Protein AF-A0A1V5GQU5-F1 (afdb_monomer_lite)

Structure (mmCIF, N/CA/C/O backbone):
data_AF-A0A1V5GQU5-F1
#
_entry.id   AF-A0A1V5GQU5-F1
#
loop_
_atom_site.group_PDB
_atom_site.id
_atom_site.type_symbol
_atom_site.label_atom_id
_atom_site.label_alt_id
_atom_site.label_comp_id
_atom_site.label_asym_id
_atom_site.label_entity_id
_atom_site.label_seq_id
_atom_site.pdbx_PDB_ins_code
_atom_site.Cartn_x
_atom_site.Cartn_y
_atom_site.Cartn_z
_atom_site.occupancy
_atom_site.B_iso_or_equiv
_atom_site.auth_seq_id
_atom_site.auth_comp_id
_atom_site.auth_asym_id
_atom_site.auth_atom_id
_atom_site.pdbx_PDB_model_num
ATOM 1 N N . MET A 1 1 ? 36.264 -20.117 -13.769 1.00 42.69 1 MET A N 1
ATOM 2 C CA . MET A 1 1 ? 36.144 -21.260 -12.840 1.00 42.69 1 MET A CA 1
ATOM 3 C C . MET A 1 1 ? 36.674 -20.835 -11.480 1.00 42.69 1 MET A C 1
ATOM 5 O O . MET A 1 1 ? 37.869 -20.910 -11.256 1.00 42.69 1 MET A O 1
ATOM 9 N N . PHE A 1 2 ? 35.799 -20.331 -10.612 1.00 26.78 2 PHE A N 1
ATOM 10 C CA . PHE A 1 2 ? 36.007 -20.288 -9.165 1.00 26.78 2 PHE A CA 1
ATOM 11 C C . PHE A 1 2 ? 34.619 -20.310 -8.525 1.00 26.78 2 PHE A C 1
ATOM 13 O O . PHE A 1 2 ? 33.829 -19.387 -8.684 1.00 26.78 2 PHE A O 1
ATOM 20 N N . ILE A 1 3 ? 34.318 -21.443 -7.902 1.00 32.66 3 ILE A N 1
ATOM 21 C CA . ILE A 1 3 ? 33.103 -21.733 -7.147 1.00 32.66 3 ILE A CA 1
ATOM 22 C C . ILE A 1 3 ? 33.246 -21.064 -5.779 1.00 32.66 3 ILE A C 1
ATOM 24 O O . ILE A 1 3 ? 34.253 -21.285 -5.102 1.00 32.66 3 ILE A O 1
ATOM 28 N N . ARG A 1 4 ? 32.239 -20.309 -5.333 1.00 26.22 4 ARG A N 1
ATOM 29 C CA . ARG A 1 4 ? 32.049 -20.006 -3.911 1.00 26.22 4 ARG A CA 1
ATOM 30 C C . ARG A 1 4 ? 30.605 -20.289 -3.512 1.00 26.22 4 ARG A C 1
ATOM 32 O O . ARG A 1 4 ? 29.671 -20.018 -4.252 1.00 26.22 4 ARG A O 1
ATOM 39 N N . LYS A 1 5 ? 30.516 -20.982 -2.381 1.00 26.92 5 LYS A N 1
ATOM 40 C CA . LYS A 1 5 ? 29.388 -21.751 -1.867 1.00 26.92 5 LYS A CA 1
ATOM 41 C C . LYS A 1 5 ? 28.344 -20.821 -1.248 1.00 26.92 5 LYS A C 1
ATOM 43 O O . LYS A 1 5 ? 28.712 -19.950 -0.468 1.00 26.92 5 LYS A O 1
ATOM 48 N N . ILE A 1 6 ? 27.075 -21.067 -1.556 1.00 29.78 6 ILE A N 1
ATOM 49 C CA . ILE A 1 6 ? 25.921 -20.526 -0.833 1.00 29.78 6 ILE A CA 1
ATOM 50 C C . ILE A 1 6 ? 25.683 -21.444 0.368 1.00 29.78 6 ILE A C 1
ATOM 52 O O . ILE A 1 6 ? 25.548 -22.658 0.209 1.00 29.78 6 ILE A O 1
ATOM 56 N N . THR A 1 7 ? 25.681 -20.875 1.569 1.00 29.39 7 THR A N 1
ATOM 57 C CA . THR A 1 7 ? 25.290 -21.570 2.802 1.00 29.39 7 THR A CA 1
ATOM 58 C C . THR A 1 7 ? 23.872 -21.125 3.128 1.00 29.39 7 THR A C 1
ATOM 60 O O . THR A 1 7 ? 23.678 -20.017 3.616 1.00 29.39 7 THR A O 1
ATOM 63 N N . ALA A 1 8 ? 22.891 -21.971 2.816 1.00 29.09 8 ALA A N 1
ATOM 64 C CA . ALA A 1 8 ? 21.518 -21.813 3.276 1.00 29.09 8 ALA A CA 1
ATOM 65 C C . ALA A 1 8 ? 21.438 -22.233 4.751 1.00 29.09 8 ALA A C 1
ATOM 67 O O . ALA A 1 8 ? 21.874 -23.328 5.115 1.00 29.09 8 ALA A O 1
ATOM 68 N N . PHE A 1 9 ? 20.912 -21.356 5.603 1.00 27.59 9 PHE A N 1
ATOM 69 C CA . PHE A 1 9 ? 20.653 -21.643 7.011 1.00 27.59 9 PHE A CA 1
ATOM 70 C C . PHE A 1 9 ? 19.241 -22.239 7.118 1.00 27.59 9 PHE A C 1
ATOM 72 O O . PHE A 1 9 ? 18.251 -21.518 7.069 1.00 27.59 9 PHE A O 1
ATOM 79 N N . LEU A 1 10 ? 19.141 -23.569 7.218 1.00 30.67 10 LEU A N 1
ATOM 80 C CA . LEU A 1 10 ? 17.896 -24.251 7.583 1.00 30.67 10 LEU A CA 1
ATOM 81 C C . LEU A 1 10 ? 17.755 -24.209 9.111 1.00 30.67 10 LEU A C 1
ATOM 83 O O . LEU A 1 10 ? 18.514 -24.870 9.821 1.00 30.67 10 LEU A O 1
ATOM 87 N N . SER A 1 11 ? 16.780 -23.468 9.635 1.00 31.48 11 SER A N 1
ATOM 88 C CA . SER A 1 11 ? 16.341 -23.607 11.025 1.00 31.48 11 SER A CA 1
ATOM 89 C C . SER A 1 11 ? 15.325 -24.749 11.123 1.00 31.48 11 SER A C 1
ATOM 91 O O . SER A 1 11 ? 14.124 -24.583 10.934 1.00 31.48 11 SER A O 1
ATOM 93 N N . ALA A 1 12 ? 15.824 -25.949 11.418 1.00 29.53 12 ALA A N 1
ATOM 94 C CA . ALA A 1 12 ? 14.997 -27.076 11.825 1.00 29.53 12 ALA A CA 1
ATOM 95 C C . ALA A 1 12 ? 14.571 -26.894 13.291 1.00 29.53 12 ALA A C 1
ATOM 97 O O . ALA A 1 12 ? 15.414 -26.935 14.189 1.00 29.53 12 ALA A O 1
ATOM 98 N N . PHE A 1 13 ? 13.272 -26.723 13.546 1.00 30.97 13 PHE A N 1
ATOM 99 C CA . PHE A 1 13 ? 12.709 -26.908 14.883 1.00 30.97 13 PHE A CA 1
ATOM 100 C C . PHE A 1 13 ? 12.254 -28.362 15.038 1.00 30.97 13 PHE A C 1
ATOM 102 O O . PHE A 1 13 ? 11.335 -28.830 14.371 1.00 30.97 13 PHE A O 1
ATOM 109 N N . CYS A 1 14 ? 12.945 -29.084 15.917 1.00 28.78 14 CYS A N 1
ATOM 110 C CA . CYS A 1 14 ? 12.591 -30.426 16.352 1.00 28.78 14 CYS A CA 1
ATOM 111 C C . CYS A 1 14 ? 11.297 -30.405 17.175 1.00 28.78 14 CYS A C 1
ATOM 113 O O . CYS A 1 14 ? 11.228 -29.704 18.184 1.00 28.78 14 CYS A O 1
ATOM 115 N N . ILE A 1 15 ? 10.344 -31.277 16.846 1.00 36.19 15 ILE A N 1
ATOM 116 C CA . ILE A 1 15 ? 9.423 -31.835 17.841 1.00 36.19 15 ILE A CA 1
ATOM 117 C C . ILE A 1 15 ? 9.638 -33.349 17.854 1.00 36.19 15 ILE A C 1
ATOM 119 O O . ILE A 1 15 ? 9.322 -34.056 16.900 1.00 36.19 15 ILE A O 1
ATOM 123 N N . LEU A 1 16 ? 10.235 -33.830 18.945 1.00 33.22 16 LEU A N 1
ATOM 124 C CA . LEU A 1 16 ? 10.265 -35.240 19.319 1.00 33.22 16 LEU A CA 1
ATOM 125 C C . LEU A 1 16 ? 8.902 -35.604 19.919 1.00 33.22 16 LEU A C 1
ATOM 127 O O . LEU A 1 16 ? 8.467 -34.977 20.882 1.00 33.22 16 LEU A O 1
ATOM 131 N N . GLY A 1 17 ? 8.262 -36.640 19.385 1.00 30.12 17 GLY A N 1
ATOM 132 C CA . GLY A 1 17 ? 7.042 -37.218 19.942 1.00 30.12 17 GLY A CA 1
ATOM 133 C C . GLY A 1 17 ? 6.870 -38.657 19.472 1.00 30.12 17 GLY A C 1
ATOM 134 O O . GLY A 1 17 ? 6.618 -38.919 18.301 1.00 30.12 17 GLY A O 1
ATOM 135 N N . SER A 1 18 ? 7.085 -39.588 20.392 1.00 32.88 18 SER A N 1
ATOM 136 C CA . SER A 1 18 ? 7.125 -41.036 20.208 1.00 32.88 18 SER A CA 1
ATOM 137 C C . SER A 1 18 ? 5.751 -41.658 19.914 1.00 32.88 18 SER A C 1
ATOM 139 O O . SER A 1 18 ? 4.788 -41.339 20.593 1.00 32.88 18 SER A O 1
ATOM 141 N N . GLY A 1 19 ? 5.714 -42.634 19.000 1.00 30.22 19 GLY A N 1
ATOM 142 C CA . GLY A 1 19 ? 4.994 -43.913 19.141 1.00 30.22 19 GLY A CA 1
ATOM 143 C C . GLY A 1 19 ? 3.456 -43.969 19.270 1.00 30.22 19 GLY A C 1
ATOM 144 O O . GLY A 1 19 ? 2.895 -43.610 20.294 1.00 30.22 19 GLY A O 1
ATOM 145 N N . ALA A 1 20 ? 2.866 -44.697 18.308 1.00 28.00 20 ALA A N 1
ATOM 146 C CA . ALA A 1 20 ? 1.659 -45.544 18.386 1.00 28.00 20 ALA A CA 1
ATOM 147 C C . ALA A 1 20 ? 0.261 -44.946 18.071 1.00 28.00 20 ALA A C 1
ATOM 149 O O . ALA A 1 20 ? -0.403 -44.365 18.915 1.00 28.00 20 ALA A O 1
ATOM 150 N N . ALA A 1 21 ? -0.182 -45.259 16.842 1.00 30.95 21 ALA A N 1
ATOM 151 C CA . ALA A 1 21 ? -1.493 -45.777 16.410 1.00 30.95 21 ALA A CA 1
ATOM 152 C C . ALA A 1 21 ? -2.813 -45.106 16.863 1.00 30.95 21 ALA A C 1
ATOM 154 O O . ALA A 1 21 ? -3.194 -45.208 18.022 1.00 30.95 21 ALA A O 1
ATOM 155 N N . LEU A 1 22 ? -3.611 -44.625 15.891 1.00 26.52 22 LEU A N 1
ATOM 156 C CA . LEU A 1 22 ? -4.905 -45.204 15.449 1.00 26.52 22 LEU A CA 1
ATOM 157 C C . LEU A 1 22 ? -5.714 -44.201 14.591 1.00 26.52 22 LEU A C 1
ATOM 159 O O . LEU A 1 22 ? -5.918 -43.064 14.989 1.00 26.52 22 LEU A O 1
ATOM 163 N N . ASN A 1 23 ? -6.196 -44.681 13.438 1.00 31.94 23 ASN A N 1
ATOM 164 C CA . ASN A 1 23 ? -7.393 -44.280 12.678 1.00 31.94 23 ASN A CA 1
ATOM 165 C C . ASN A 1 23 ? -7.875 -42.813 12.698 1.00 31.94 23 ASN A C 1
ATOM 167 O O . ASN A 1 23 ? -8.546 -42.374 13.626 1.00 31.94 23 ASN A O 1
ATOM 171 N N . SER A 1 24 ? -7.779 -42.141 11.551 1.00 28.41 24 SER A N 1
ATOM 172 C CA . SER A 1 24 ? -8.928 -41.873 10.662 1.00 28.41 24 SER A CA 1
ATOM 173 C C . SER A 1 24 ? -8.450 -40.998 9.502 1.00 28.41 24 SER A C 1
ATOM 175 O O . SER A 1 24 ? -7.901 -39.920 9.709 1.00 28.41 24 SER A O 1
ATOM 177 N N . GLU A 1 25 ? -8.615 -41.475 8.269 1.00 32.62 25 GLU A N 1
ATOM 178 C CA . GLU A 1 25 ? -8.393 -40.653 7.079 1.00 32.62 25 GLU A CA 1
ATOM 179 C C . GLU A 1 25 ? -9.507 -39.605 6.993 1.00 32.62 25 GLU A C 1
ATOM 181 O O . GLU A 1 25 ? -10.555 -39.821 6.386 1.00 32.62 25 GLU A O 1
ATOM 186 N N . VAL A 1 26 ? -9.291 -38.458 7.637 1.00 28.84 26 VAL A N 1
ATOM 187 C CA . VAL A 1 26 ? -9.997 -37.226 7.293 1.00 28.84 26 VAL A CA 1
ATOM 188 C C . VAL A 1 26 ? -9.281 -36.659 6.075 1.00 28.84 26 VAL A C 1
ATOM 190 O O . VAL A 1 26 ? -8.236 -36.020 6.176 1.00 28.84 26 VAL A O 1
ATOM 193 N N . PHE A 1 27 ? -9.833 -36.962 4.905 1.00 30.42 27 PHE A N 1
ATOM 194 C CA . PHE A 1 27 ? -9.483 -36.321 3.647 1.00 30.42 27 PHE A CA 1
ATOM 195 C C . PHE A 1 27 ? -9.791 -34.824 3.781 1.00 30.42 27 PHE A C 1
ATOM 197 O O . PHE A 1 27 ? -10.945 -34.413 3.681 1.00 30.42 27 PHE A O 1
ATOM 204 N N . SER A 1 28 ? -8.774 -34.017 4.086 1.00 28.03 28 SER A N 1
ATOM 205 C CA . SER A 1 28 ? -8.922 -32.565 4.118 1.00 28.03 28 SER A CA 1
ATOM 206 C C . SER A 1 28 ? -8.762 -32.012 2.701 1.00 28.03 28 SER A C 1
ATOM 208 O O . SER A 1 28 ? -7.682 -32.172 2.122 1.00 28.03 28 SER A O 1
ATOM 210 N N . PRO A 1 29 ? -9.781 -31.359 2.118 1.00 37.50 29 PRO A N 1
ATOM 211 C CA . PRO A 1 29 ? -9.636 -30.662 0.854 1.00 37.50 29 PRO A CA 1
ATOM 212 C C . PRO A 1 29 ? -8.998 -29.298 1.132 1.00 37.50 29 PRO A C 1
ATOM 214 O O . PRO A 1 29 ? -9.670 -28.270 1.102 1.00 37.50 29 PRO A O 1
ATOM 217 N N . TYR A 1 30 ? -7.703 -29.272 1.441 1.00 34.44 30 TYR A N 1
ATOM 218 C CA . TYR A 1 30 ? -6.967 -28.015 1.362 1.00 34.44 30 TYR A CA 1
ATOM 219 C C . TYR A 1 30 ? -6.678 -27.740 -0.120 1.00 34.44 30 TYR A C 1
ATOM 221 O O . TYR A 1 30 ? -6.097 -28.606 -0.784 1.00 34.44 30 TYR A O 1
ATOM 229 N N . PRO A 1 31 ? -7.096 -26.588 -0.676 1.00 37.16 31 PRO A N 1
ATOM 230 C CA . PRO A 1 31 ? -6.674 -26.201 -2.011 1.00 37.16 31 PRO A CA 1
ATOM 231 C C . PRO A 1 31 ? -5.146 -26.117 -2.018 1.00 37.16 31 PRO A C 1
ATOM 233 O O . PRO A 1 31 ? -4.538 -25.505 -1.141 1.00 37.16 31 PRO A O 1
ATOM 236 N N . VAL A 1 32 ? -4.520 -26.774 -2.994 1.00 33.97 32 VAL A N 1
ATOM 237 C CA . VAL A 1 32 ? -3.098 -26.593 -3.285 1.00 33.97 32 VAL A CA 1
ATOM 238 C C . VAL A 1 32 ? -2.953 -25.183 -3.842 1.00 33.97 32 VAL A C 1
ATOM 240 O O . VAL A 1 32 ? -3.086 -24.963 -5.043 1.00 33.97 32 VAL A O 1
ATOM 243 N N . THR A 1 33 ? -2.744 -24.206 -2.967 1.00 37.38 33 THR A N 1
ATOM 244 C CA . THR A 1 33 ? -2.237 -22.903 -3.382 1.00 37.38 33 THR A CA 1
ATOM 245 C C . THR A 1 33 ? -0.790 -23.137 -3.794 1.00 37.38 33 THR A C 1
ATOM 247 O O . THR A 1 33 ? 0.063 -23.397 -2.945 1.00 37.38 33 THR A O 1
ATOM 250 N N . ALA A 1 34 ? -0.522 -23.135 -5.100 1.00 39.41 34 ALA A N 1
ATOM 251 C CA . ALA A 1 34 ? 0.843 -23.067 -5.598 1.00 39.41 34 ALA A CA 1
ATOM 252 C C . ALA A 1 34 ? 1.484 -21.811 -4.993 1.00 39.41 34 ALA A C 1
ATOM 254 O O . ALA A 1 34 ? 0.954 -20.713 -5.145 1.00 39.41 34 ALA A O 1
ATOM 255 N N . ARG A 1 35 ? 2.565 -21.984 -4.234 1.00 53.19 35 ARG A N 1
ATOM 256 C CA . ARG A 1 35 ? 3.383 -20.873 -3.754 1.00 53.19 35 ARG A CA 1
ATOM 257 C C . ARG A 1 35 ? 4.578 -20.809 -4.692 1.00 53.19 35 ARG A C 1
ATOM 259 O O . ARG A 1 35 ? 5.278 -21.811 -4.796 1.00 53.19 35 ARG A O 1
ATOM 266 N N . ALA A 1 36 ? 4.746 -19.687 -5.388 1.00 68.62 36 ALA A N 1
ATOM 267 C CA . ALA A 1 36 ? 5.915 -19.447 -6.225 1.00 68.62 36 ALA A CA 1
ATOM 268 C C . ALA A 1 36 ? 7.193 -19.637 -5.393 1.00 68.62 36 ALA A C 1
ATOM 270 O O . ALA A 1 36 ? 7.234 -19.266 -4.209 1.00 68.62 36 ALA A O 1
ATOM 271 N N . ASP A 1 37 ? 8.205 -20.266 -5.985 1.00 82.44 37 ASP A N 1
ATOM 272 C CA . ASP A 1 37 ? 9.462 -20.526 -5.295 1.00 82.44 37 ASP A CA 1
ATOM 273 C C . ASP A 1 37 ? 10.293 -19.239 -5.289 1.00 82.44 37 ASP A C 1
ATOM 275 O O . ASP A 1 37 ? 10.458 -18.572 -6.313 1.00 82.44 37 ASP A O 1
ATOM 279 N N . ILE A 1 38 ? 10.847 -18.881 -4.126 1.00 82.69 38 ILE A N 1
ATOM 280 C CA . ILE A 1 38 ? 11.738 -17.721 -4.021 1.00 82.69 38 ILE A CA 1
ATOM 281 C C . ILE A 1 38 ? 12.995 -18.022 -4.842 1.00 82.69 38 ILE A C 1
ATOM 283 O O . ILE A 1 38 ? 13.783 -18.907 -4.500 1.00 82.69 38 ILE A O 1
ATOM 287 N N . PHE A 1 39 ? 13.175 -17.270 -5.924 1.00 84.44 39 PHE A N 1
ATOM 288 C CA . PHE A 1 39 ? 14.320 -17.365 -6.816 1.00 84.44 39 PHE A CA 1
ATOM 289 C C . PHE A 1 39 ? 15.550 -16.703 -6.195 1.00 84.44 39 PHE A C 1
ATOM 291 O O . PHE A 1 39 ? 16.645 -17.267 -6.237 1.00 84.44 39 PHE A O 1
ATOM 298 N N . ASP A 1 40 ? 15.373 -15.515 -5.616 1.00 85.69 40 ASP A N 1
ATOM 299 C CA . ASP A 1 40 ? 16.441 -14.785 -4.940 1.00 85.69 40 ASP A CA 1
ATOM 300 C C . ASP A 1 40 ? 15.886 -13.841 -3.866 1.00 85.69 40 ASP A C 1
ATOM 302 O O . ASP A 1 40 ? 14.715 -13.464 -3.885 1.00 85.69 40 ASP A O 1
ATOM 306 N N . SER A 1 41 ? 16.721 -13.464 -2.904 1.00 88.25 41 SER A N 1
ATOM 307 C CA . SER A 1 41 ? 16.337 -12.549 -1.828 1.00 88.25 41 SER A CA 1
ATOM 308 C C . SER A 1 41 ? 17.552 -11.869 -1.211 1.00 88.25 41 SER A C 1
ATOM 310 O O . SER A 1 41 ? 18.683 -12.355 -1.298 1.00 88.25 41 SER A O 1
ATOM 312 N N . GLY A 1 42 ? 17.324 -10.749 -0.536 1.00 85.50 42 GLY A N 1
ATOM 313 C CA . GLY A 1 42 ? 18.386 -10.057 0.176 1.00 85.50 42 GLY A CA 1
ATOM 314 C C . GLY A 1 42 ? 17.885 -8.980 1.121 1.00 85.50 42 GLY A C 1
ATOM 315 O O . GLY A 1 42 ? 16.706 -8.633 1.153 1.00 85.50 42 GLY A O 1
ATOM 316 N N . GLU A 1 43 ? 18.825 -8.432 1.881 1.00 86.44 43 GLU A N 1
ATOM 317 C CA . GLU A 1 43 ? 18.616 -7.265 2.734 1.00 86.44 43 GLU A CA 1
ATOM 318 C C . GLU A 1 43 ? 19.374 -6.072 2.144 1.00 86.44 43 GLU A C 1
ATOM 320 O O . GLU A 1 43 ? 20.415 -6.245 1.507 1.00 86.44 43 GLU A O 1
ATOM 325 N N . PHE A 1 44 ? 18.848 -4.866 2.326 1.00 76.75 44 PHE A N 1
ATOM 326 C CA . PHE A 1 44 ? 19.468 -3.626 1.866 1.00 76.75 44 PHE A CA 1
ATOM 327 C C . PHE A 1 44 ? 19.025 -2.449 2.742 1.00 76.75 44 PHE A C 1
ATOM 329 O O . PHE A 1 44 ? 17.985 -2.503 3.398 1.00 76.75 44 PHE A O 1
ATOM 336 N N . GLY A 1 45 ? 19.822 -1.378 2.760 1.00 69.19 45 GLY A N 1
ATOM 337 C CA . GLY A 1 45 ? 19.565 -0.220 3.622 1.00 69.19 45 GLY A CA 1
ATOM 338 C C . GLY A 1 45 ? 19.487 -0.574 5.116 1.00 69.19 45 GLY A C 1
ATOM 339 O O . GLY A 1 45 ? 20.107 -1.534 5.575 1.00 69.19 45 GLY A O 1
ATOM 340 N N . ASP A 1 46 ? 18.701 0.201 5.865 1.00 74.25 46 ASP A N 1
ATOM 341 C CA . ASP A 1 46 ? 18.512 0.060 7.316 1.00 74.25 46 ASP A CA 1
ATOM 342 C C . ASP A 1 46 ? 17.451 -1.008 7.662 1.00 74.25 46 ASP A C 1
ATOM 344 O O . ASP A 1 46 ? 16.449 -0.730 8.314 1.00 74.25 46 ASP A O 1
ATOM 348 N N . GLY A 1 47 ? 17.660 -2.252 7.214 1.00 81.69 47 GLY A N 1
ATOM 349 C CA . GLY A 1 47 ? 16.793 -3.391 7.561 1.00 81.69 47 GLY A CA 1
ATOM 350 C C . GLY A 1 47 ? 15.625 -3.651 6.602 1.00 81.69 47 GLY A C 1
ATOM 351 O O . GLY A 1 47 ? 14.708 -4.399 6.949 1.00 81.69 47 GLY A O 1
ATOM 352 N N . LEU A 1 48 ? 15.659 -3.083 5.392 1.00 87.25 48 LEU A N 1
ATOM 353 C CA . LEU A 1 48 ? 14.727 -3.443 4.324 1.00 87.25 48 LEU A CA 1
ATOM 354 C C . LEU A 1 48 ? 15.120 -4.780 3.695 1.00 87.25 48 LEU A C 1
ATOM 356 O O . LEU A 1 48 ? 16.291 -5.165 3.649 1.00 87.25 48 LEU A O 1
ATOM 360 N N . ARG A 1 49 ? 14.123 -5.490 3.176 1.00 90.00 49 ARG A N 1
ATOM 361 C CA . ARG A 1 49 ? 14.276 -6.800 2.542 1.00 90.00 49 ARG A CA 1
ATOM 362 C C . ARG A 1 49 ?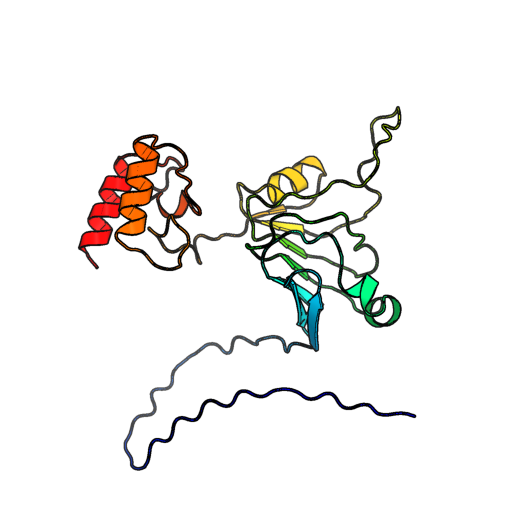 13.603 -6.824 1.188 1.00 90.00 49 ARG A C 1
ATOM 364 O O . ARG A 1 49 ? 12.609 -6.127 0.974 1.00 90.00 49 ARG A O 1
ATOM 371 N N . TRP A 1 50 ? 14.131 -7.649 0.297 1.00 89.19 50 TRP A N 1
ATOM 372 C CA . TRP A 1 50 ? 13.491 -7.961 -0.969 1.00 89.19 50 TRP A CA 1
ATOM 373 C C . TRP A 1 50 ? 13.489 -9.463 -1.234 1.00 89.19 50 TRP A C 1
ATOM 375 O O . TRP A 1 50 ? 14.428 -10.171 -0.871 1.00 89.19 50 TRP A O 1
ATOM 385 N N . GLU A 1 51 ? 12.437 -9.924 -1.897 1.00 89.81 51 GLU A N 1
ATOM 386 C CA . GLU A 1 51 ? 12.269 -11.298 -2.368 1.00 89.81 51 GLU A CA 1
ATOM 387 C C . GLU A 1 51 ? 11.798 -11.246 -3.822 1.00 89.81 51 GLU A C 1
ATOM 389 O O . GLU A 1 51 ? 10.864 -10.513 -4.149 1.00 89.81 51 GLU A O 1
ATOM 394 N N . LEU A 1 52 ? 12.471 -11.986 -4.696 1.00 88.19 52 LEU A N 1
ATOM 395 C CA . LEU A 1 52 ? 12.091 -12.190 -6.088 1.00 88.19 52 LEU A CA 1
ATOM 396 C C . LEU A 1 52 ? 11.736 -13.659 -6.265 1.00 88.19 52 LEU A C 1
ATOM 398 O O . LEU A 1 52 ? 12.566 -14.524 -5.978 1.00 88.19 52 LEU A O 1
ATOM 402 N N . ASP A 1 53 ? 10.540 -13.940 -6.758 1.00 88.88 53 ASP A N 1
ATOM 403 C CA . ASP A 1 53 ? 10.141 -15.298 -7.115 1.00 88.88 53 ASP A CA 1
ATOM 404 C C . ASP A 1 53 ? 10.430 -15.635 -8.588 1.00 88.88 53 ASP A C 1
ATOM 406 O O . ASP A 1 53 ? 10.879 -14.801 -9.386 1.00 88.88 53 ASP A O 1
ATOM 410 N N . ASP A 1 54 ? 10.216 -16.898 -8.946 1.00 86.88 54 ASP A N 1
ATOM 411 C CA . ASP A 1 54 ? 10.390 -17.413 -10.303 1.00 86.88 54 ASP A CA 1
ATOM 412 C C . ASP A 1 54 ? 9.283 -16.987 -11.291 1.00 86.88 54 ASP A C 1
ATOM 414 O O . ASP A 1 54 ? 9.444 -17.156 -12.505 1.00 86.88 54 ASP A O 1
ATOM 418 N N . GLU A 1 55 ? 8.213 -16.351 -10.806 1.00 88.00 55 GLU A N 1
ATOM 419 C CA . GLU A 1 55 ? 7.133 -15.745 -11.599 1.00 88.00 55 GLU A CA 1
ATOM 420 C C . GLU A 1 55 ? 7.381 -14.253 -11.914 1.00 88.00 55 GLU A C 1
ATOM 422 O O . GLU A 1 55 ? 6.642 -13.622 -12.687 1.00 88.00 55 GLU A O 1
ATOM 427 N N . GLY A 1 56 ? 8.459 -13.682 -11.371 1.00 87.62 56 GLY A N 1
ATOM 428 C CA . GLY A 1 56 ? 8.863 -12.297 -11.587 1.00 87.62 56 GLY A CA 1
ATOM 429 C C . GLY A 1 56 ? 8.145 -11.294 -10.684 1.00 87.62 56 GLY A C 1
ATOM 430 O O . GLY A 1 56 ? 8.086 -10.112 -11.041 1.00 87.62 56 GLY A O 1
ATOM 431 N N . VAL A 1 57 ? 7.599 -11.739 -9.551 1.00 89.94 57 VAL A N 1
ATOM 432 C CA . VAL A 1 57 ? 7.077 -10.874 -8.492 1.00 89.94 57 VAL A CA 1
ATOM 433 C C . VAL A 1 57 ? 8.232 -10.457 -7.591 1.00 89.94 57 VAL A C 1
ATOM 435 O O . VAL A 1 57 ? 8.917 -11.285 -6.994 1.00 89.94 57 VAL A O 1
ATOM 438 N N . LEU A 1 58 ? 8.447 -9.149 -7.487 1.00 88.81 58 LEU A N 1
ATOM 439 C CA . LEU A 1 58 ? 9.442 -8.556 -6.602 1.00 88.81 58 LEU A CA 1
ATOM 440 C C . LEU A 1 58 ? 8.744 -7.906 -5.407 1.00 88.81 58 LEU A C 1
ATOM 442 O O . LEU A 1 58 ? 8.091 -6.872 -5.550 1.00 88.81 58 LEU A O 1
ATOM 446 N N . LYS A 1 59 ? 8.902 -8.484 -4.219 1.00 91.12 59 LYS A N 1
ATOM 447 C CA . LYS A 1 59 ? 8.348 -7.948 -2.975 1.00 91.12 59 LYS A CA 1
ATOM 448 C C . LYS A 1 59 ? 9.406 -7.183 -2.189 1.00 91.12 59 LYS A C 1
ATOM 450 O O . LYS A 1 59 ? 10.511 -7.680 -2.005 1.00 91.12 59 LYS A O 1
ATOM 455 N N . PHE A 1 60 ? 9.038 -6.013 -1.676 1.00 89.25 60 PHE A N 1
ATOM 456 C CA . PHE A 1 60 ? 9.799 -5.216 -0.718 1.00 89.25 60 PHE A CA 1
ATOM 457 C C . PHE A 1 60 ? 9.089 -5.192 0.631 1.00 89.25 60 PHE A C 1
ATOM 459 O O . PHE A 1 60 ? 7.896 -4.901 0.685 1.00 89.25 60 PHE A O 1
ATOM 466 N N . SER A 1 61 ? 9.821 -5.453 1.712 1.00 89.56 61 SER A N 1
ATOM 467 C CA . SER A 1 61 ? 9.298 -5.465 3.086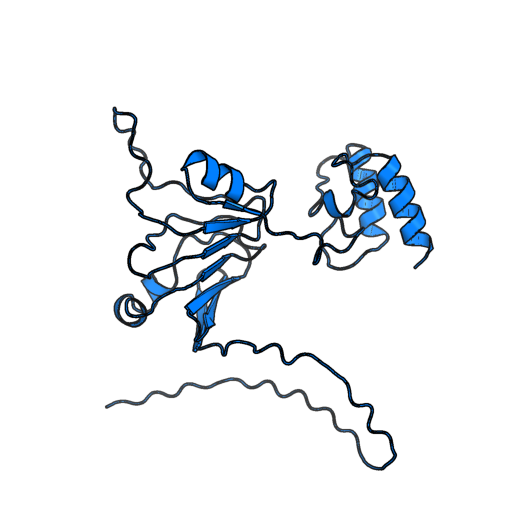 1.00 89.56 61 SER A CA 1
ATOM 468 C C . SER A 1 61 ? 10.290 -4.862 4.082 1.00 89.56 61 SER A C 1
ATOM 470 O O . SER A 1 61 ? 11.468 -4.704 3.764 1.00 89.56 61 SER A O 1
ATOM 472 N N . GLY A 1 62 ? 9.824 -4.569 5.294 1.00 88.50 62 GLY A N 1
ATOM 473 C CA . GLY A 1 62 ? 10.576 -3.858 6.331 1.00 88.50 62 GLY A CA 1
ATOM 474 C C . GLY A 1 62 ? 9.909 -2.528 6.674 1.00 88.50 62 GLY A C 1
ATOM 475 O O . GLY A 1 62 ? 8.799 -2.258 6.217 1.00 88.50 62 GLY A O 1
ATOM 476 N N . GLU A 1 63 ? 10.588 -1.708 7.470 1.00 88.50 63 GLU A N 1
ATOM 477 C CA . GLU A 1 63 ? 10.097 -0.395 7.895 1.00 88.50 63 GLU A CA 1
ATOM 478 C C . GLU A 1 63 ? 11.008 0.715 7.361 1.00 88.50 63 GLU A C 1
ATOM 480 O O . GLU A 1 63 ? 12.228 0.639 7.500 1.00 88.50 63 GLU A O 1
ATOM 485 N N . GLY A 1 64 ? 10.424 1.755 6.757 1.00 85.75 64 GLY A N 1
ATOM 486 C CA . GLY A 1 64 ? 11.155 2.964 6.358 1.00 85.75 64 GLY A CA 1
ATOM 487 C C . GLY A 1 64 ? 11.047 3.338 4.879 1.00 85.75 64 GLY A C 1
ATOM 488 O O . GLY A 1 64 ? 10.065 3.033 4.204 1.00 85.75 64 GLY A O 1
ATOM 489 N N . GLU A 1 65 ? 12.048 4.069 4.379 1.00 85.56 65 GLU A N 1
ATOM 490 C CA . GLU A 1 65 ? 12.009 4.673 3.043 1.00 85.56 65 GLU A CA 1
ATOM 491 C C . GLU A 1 65 ? 12.704 3.805 1.980 1.00 85.56 65 GLU A C 1
ATOM 493 O O . GLU A 1 65 ? 13.927 3.643 1.970 1.00 85.56 65 GLU A O 1
ATOM 498 N N . LEU A 1 66 ? 11.942 3.332 0.995 1.00 80.88 66 LEU A N 1
ATOM 499 C CA . LEU A 1 66 ? 12.449 2.672 -0.202 1.00 80.88 66 LEU A CA 1
ATOM 500 C C . LEU A 1 66 ? 12.943 3.719 -1.212 1.00 80.88 66 LEU A C 1
ATOM 502 O O . LEU A 1 66 ? 12.255 4.053 -2.174 1.00 80.88 66 LEU A O 1
ATOM 506 N N . THR A 1 67 ? 14.141 4.263 -0.997 1.00 76.44 67 THR A N 1
ATOM 507 C CA . THR A 1 67 ? 14.756 5.276 -1.889 1.00 76.44 67 THR A CA 1
ATOM 508 C C . THR A 1 67 ? 15.813 4.708 -2.836 1.00 76.44 67 THR A C 1
ATOM 510 O O . THR A 1 67 ? 16.195 5.359 -3.810 1.00 76.44 67 THR A O 1
ATOM 513 N N . VAL A 1 68 ? 16.261 3.474 -2.593 1.00 67.50 68 VAL A N 1
ATOM 514 C CA . VAL A 1 68 ? 17.274 2.773 -3.390 1.00 67.50 68 VAL A CA 1
ATOM 515 C C . VAL A 1 68 ? 16.733 1.403 -3.788 1.00 67.50 68 VAL A C 1
ATOM 517 O O . VAL A 1 68 ? 16.119 0.716 -2.981 1.00 67.50 68 VAL A O 1
ATOM 520 N N . TRP A 1 69 ? 16.952 1.003 -5.043 1.00 67.06 69 TRP A N 1
ATOM 521 C CA . TRP A 1 69 ? 16.660 -0.356 -5.497 1.00 67.06 69 TRP A CA 1
ATOM 522 C C . TRP A 1 69 ? 17.874 -1.263 -5.274 1.00 67.06 69 TRP A C 1
ATOM 524 O O . TRP A 1 69 ? 18.979 -0.871 -5.667 1.00 67.06 69 TRP A O 1
ATOM 534 N N . PRO A 1 70 ? 17.689 -2.496 -4.764 1.00 59.56 70 PRO A N 1
ATOM 535 C CA . PRO A 1 70 ? 18.790 -3.428 -4.513 1.00 59.56 70 PRO A CA 1
ATOM 536 C C . PRO A 1 70 ? 19.600 -3.719 -5.787 1.00 59.56 70 PRO A C 1
ATOM 538 O O . PRO A 1 70 ? 20.808 -3.926 -5.747 1.00 59.56 70 PRO A O 1
ATOM 541 N N . TRP A 1 71 ? 18.979 -3.633 -6.965 1.00 59.56 71 TRP A N 1
ATOM 542 C CA . TRP A 1 71 ? 19.639 -3.926 -8.241 1.00 59.56 71 TRP A CA 1
ATOM 543 C C . TRP A 1 71 ? 20.701 -2.892 -8.635 1.00 59.56 71 TRP A C 1
ATOM 545 O O . TRP A 1 71 ? 21.561 -3.182 -9.467 1.00 59.56 71 TRP A O 1
ATOM 555 N N . ARG A 1 72 ? 20.679 -1.695 -8.033 1.00 51.12 72 ARG A N 1
ATOM 556 C CA . ARG A 1 72 ? 21.728 -0.683 -8.220 1.00 51.12 72 ARG A CA 1
ATOM 557 C C . ARG A 1 72 ? 23.010 -1.042 -7.464 1.00 51.12 72 ARG A C 1
ATOM 559 O O . ARG A 1 72 ? 24.087 -0.664 -7.914 1.00 51.12 72 ARG A O 1
ATOM 566 N N . GLU A 1 73 ? 22.887 -1.762 -6.352 1.00 53.22 73 GLU A N 1
ATOM 567 C CA . GLU A 1 73 ? 24.008 -2.141 -5.486 1.00 53.22 73 GLU A CA 1
ATOM 568 C C . GLU A 1 73 ? 24.569 -3.531 -5.813 1.00 53.22 73 GLU A C 1
ATOM 570 O O . GLU A 1 73 ? 25.773 -3.738 -5.677 1.00 53.22 73 GLU A O 1
ATOM 575 N N . TYR A 1 74 ? 23.733 -4.465 -6.289 1.00 54.81 74 TYR A N 1
ATOM 576 C CA . TYR A 1 74 ? 24.113 -5.881 -6.365 1.00 54.81 74 TYR A CA 1
ATOM 577 C C . TYR A 1 74 ? 24.541 -6.409 -7.746 1.00 54.81 74 TYR A C 1
ATOM 579 O O . TYR A 1 74 ? 25.326 -7.351 -7.744 1.00 54.81 74 TYR A O 1
ATOM 587 N N . ASP A 1 75 ? 24.075 -5.833 -8.874 1.00 61.47 75 ASP A N 1
ATOM 588 C CA . ASP A 1 75 ? 24.574 -5.982 -10.272 1.00 61.47 75 ASP A CA 1
ATOM 589 C C . ASP A 1 75 ? 23.424 -5.706 -11.270 1.00 61.47 75 ASP A C 1
ATOM 591 O O . ASP A 1 75 ? 22.595 -6.571 -11.567 1.00 61.47 75 ASP A O 1
ATOM 595 N N . SER A 1 76 ? 23.377 -4.494 -11.833 1.00 59.91 76 SER A N 1
ATOM 596 C CA . SER A 1 76 ? 22.335 -4.087 -12.789 1.00 59.91 76 SER A CA 1
ATOM 597 C C . SER A 1 76 ? 22.315 -4.924 -14.076 1.00 59.91 76 SER A C 1
ATOM 599 O O . SER A 1 76 ? 21.287 -4.990 -14.751 1.00 59.91 76 SER A O 1
ATOM 601 N N . PHE A 1 77 ? 23.417 -5.597 -14.415 1.00 58.16 77 PHE A N 1
ATOM 602 C CA . PHE A 1 77 ? 23.539 -6.461 -15.585 1.00 58.16 77 PHE A CA 1
ATOM 603 C C . PHE A 1 77 ? 22.993 -7.866 -15.310 1.00 58.16 77 PHE A C 1
ATOM 605 O O . PHE A 1 77 ? 22.336 -8.458 -16.170 1.00 58.16 77 PHE A O 1
ATOM 612 N N . ALA A 1 78 ? 23.221 -8.394 -14.102 1.00 63.56 78 ALA A N 1
ATOM 613 C CA . ALA A 1 78 ? 22.686 -9.686 -13.680 1.00 63.56 78 ALA A CA 1
ATOM 614 C C . ALA A 1 78 ? 21.162 -9.680 -13.662 1.00 63.56 78 ALA A C 1
ATOM 616 O O . ALA A 1 78 ? 20.556 -10.657 -14.108 1.00 63.56 78 ALA A O 1
ATOM 617 N N . TYR A 1 79 ? 20.566 -8.585 -13.192 1.00 64.88 79 TYR A N 1
ATOM 618 C CA . TYR A 1 79 ? 19.124 -8.497 -13.049 1.00 64.88 79 TYR A CA 1
ATOM 619 C C . TYR A 1 79 ? 18.406 -7.785 -14.204 1.00 64.88 79 TYR A C 1
ATOM 621 O O . TYR A 1 79 ? 17.244 -8.076 -14.472 1.00 64.88 79 TYR A O 1
ATOM 629 N N . GLY A 1 80 ? 19.119 -6.973 -14.994 1.00 63.41 80 GLY A N 1
ATOM 630 C CA . GLY A 1 80 ? 18.629 -6.326 -16.222 1.00 63.41 80 GLY A CA 1
ATOM 631 C C . GLY A 1 80 ? 18.007 -7.264 -17.267 1.00 63.41 80 GLY A C 1
ATOM 632 O O . GLY A 1 80 ? 17.330 -6.808 -18.185 1.00 63.41 80 GLY A O 1
ATOM 633 N N . LYS A 1 81 ? 18.239 -8.575 -17.140 1.00 68.25 81 LYS A N 1
ATOM 634 C CA . LYS A 1 81 ? 17.700 -9.624 -18.016 1.00 68.25 81 LYS A CA 1
ATOM 635 C C . LYS A 1 81 ? 16.353 -10.197 -17.556 1.00 68.25 81 LYS A C 1
ATOM 637 O O . LYS A 1 81 ? 15.713 -10.895 -18.343 1.00 68.25 81 LYS A O 1
ATOM 642 N N . TYR A 1 82 ? 15.950 -9.975 -16.305 1.00 73.56 82 TYR A N 1
ATOM 643 C CA . TYR A 1 82 ? 14.718 -10.553 -15.775 1.00 73.56 82 TYR A CA 1
ATOM 644 C C . TYR A 1 82 ? 13.522 -9.689 -16.142 1.00 73.56 82 TYR A C 1
ATOM 646 O O . TYR A 1 82 ? 13.567 -8.459 -16.092 1.00 73.56 82 TYR A O 1
ATOM 654 N N . LYS A 1 83 ? 12.437 -10.363 -16.518 1.00 80.56 83 LYS A N 1
ATOM 655 C CA . LYS A 1 83 ? 11.148 -9.717 -16.707 1.00 80.56 83 LYS A CA 1
ATOM 656 C C . LYS A 1 83 ? 10.426 -9.715 -15.373 1.00 80.56 83 LYS A C 1
ATOM 658 O O . LYS A 1 83 ? 10.144 -10.785 -14.848 1.00 80.56 83 LYS A O 1
ATOM 663 N N . LEU A 1 84 ? 10.141 -8.529 -14.859 1.00 85.56 84 LEU A N 1
ATOM 664 C CA . LEU A 1 84 ? 9.278 -8.372 -13.699 1.00 85.56 84 LEU A CA 1
ATOM 665 C C . LEU A 1 84 ? 7.830 -8.363 -14.178 1.00 85.56 84 LEU A C 1
ATOM 667 O O . LEU A 1 84 ? 7.497 -7.701 -15.163 1.00 85.56 84 LEU A O 1
ATOM 671 N N . SER A 1 85 ? 6.973 -9.105 -13.492 1.00 88.38 85 SER A N 1
ATOM 672 C CA . SER A 1 85 ? 5.531 -9.116 -13.720 1.00 88.38 85 SER A CA 1
ATOM 673 C C . SER A 1 85 ? 4.842 -8.145 -12.760 1.00 88.38 85 SER A C 1
ATOM 675 O O . SER A 1 85 ? 4.051 -7.301 -13.201 1.00 88.38 85 SER A O 1
ATOM 677 N N . GLU A 1 86 ? 5.231 -8.192 -11.486 1.00 89.69 86 GLU A N 1
ATOM 678 C CA . GLU A 1 86 ? 4.661 -7.419 -10.389 1.00 89.69 86 GLU A CA 1
ATOM 679 C C . GLU A 1 86 ? 5.740 -6.911 -9.420 1.00 89.69 86 GLU A C 1
ATOM 681 O O . GLU A 1 86 ? 6.761 -7.555 -9.193 1.00 89.69 86 GLU A O 1
ATOM 686 N N . VAL A 1 87 ? 5.494 -5.742 -8.831 1.00 90.12 87 VAL A N 1
ATOM 687 C CA . VAL A 1 87 ? 6.222 -5.232 -7.668 1.00 90.12 87 VAL A CA 1
ATOM 688 C C . VAL A 1 87 ? 5.231 -5.046 -6.525 1.00 90.12 87 VAL A C 1
ATOM 690 O O . VAL A 1 87 ? 4.198 -4.409 -6.715 1.00 90.12 87 VAL A O 1
ATOM 693 N N . ILE A 1 88 ? 5.560 -5.556 -5.340 1.00 91.06 88 ILE A N 1
ATOM 694 C CA . ILE A 1 88 ? 4.763 -5.399 -4.118 1.00 91.06 88 ILE A CA 1
ATOM 695 C C . ILE A 1 88 ? 5.573 -4.595 -3.103 1.00 91.06 88 ILE A C 1
ATOM 697 O O . ILE A 1 88 ? 6.694 -4.964 -2.765 1.0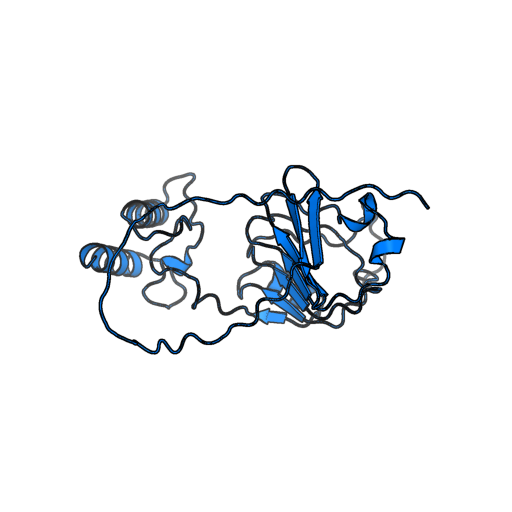0 91.06 88 ILE A O 1
ATOM 701 N N . ILE A 1 89 ? 4.999 -3.506 -2.607 1.00 91.00 89 ILE A N 1
ATOM 702 C CA . ILE A 1 89 ? 5.566 -2.629 -1.583 1.00 91.00 89 ILE A CA 1
ATOM 703 C C . ILE A 1 89 ? 4.719 -2.800 -0.324 1.00 91.00 89 ILE A C 1
ATOM 705 O O . ILE A 1 89 ? 3.544 -2.431 -0.306 1.00 91.00 89 ILE A O 1
ATOM 709 N N . ASP A 1 90 ? 5.309 -3.411 0.701 1.00 90.44 90 ASP A N 1
ATOM 710 C CA . ASP A 1 90 ? 4.611 -3.784 1.932 1.00 90.44 90 ASP A CA 1
ATOM 711 C C . ASP A 1 90 ? 4.260 -2.574 2.817 1.00 90.44 90 ASP A C 1
ATOM 713 O O . ASP A 1 90 ? 4.825 -1.486 2.680 1.00 90.44 90 ASP A O 1
ATOM 717 N N . LYS A 1 91 ? 3.339 -2.779 3.762 1.00 87.38 91 LYS A N 1
ATOM 71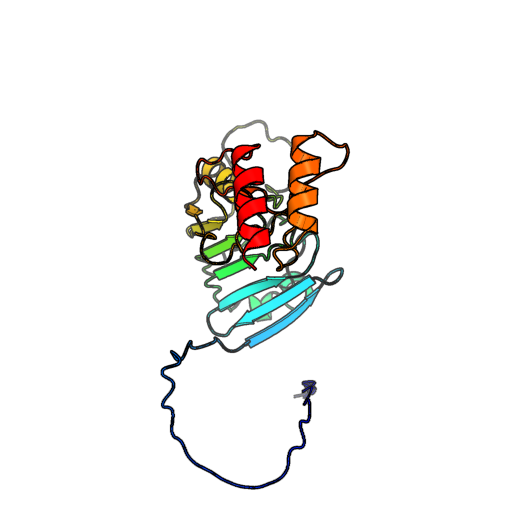8 C CA . LYS A 1 91 ? 2.731 -1.727 4.595 1.00 87.38 91 LYS A CA 1
ATOM 719 C C . LYS A 1 91 ? 3.721 -0.916 5.439 1.00 87.38 91 LYS A C 1
ATOM 721 O O . LYS A 1 91 ? 3.463 0.243 5.742 1.00 87.38 91 LYS A O 1
ATOM 726 N N . GLY A 1 92 ? 4.863 -1.501 5.807 1.00 84.44 92 GLY A N 1
ATOM 727 C CA . GLY A 1 92 ? 5.896 -0.817 6.593 1.00 84.44 92 GLY A CA 1
ATOM 728 C C . GLY A 1 92 ? 6.718 0.206 5.796 1.00 84.44 92 GLY A C 1
ATOM 729 O O . GLY A 1 92 ? 7.424 1.029 6.381 1.00 84.44 92 GLY A O 1
ATOM 730 N N . ILE A 1 93 ? 6.623 0.202 4.462 1.00 87.56 93 ILE A N 1
ATOM 731 C CA . ILE A 1 93 ? 7.349 1.146 3.612 1.00 87.56 93 ILE A CA 1
ATOM 732 C C . ILE A 1 93 ? 6.600 2.480 3.587 1.00 87.56 93 ILE A C 1
ATOM 734 O O . ILE A 1 93 ? 5.503 2.595 3.041 1.00 87.56 93 ILE A O 1
ATOM 738 N N . THR A 1 94 ? 7.194 3.513 4.176 1.00 86.62 94 THR A N 1
ATOM 739 C CA . THR A 1 94 ? 6.561 4.831 4.357 1.00 86.62 94 THR A CA 1
ATOM 740 C C . THR A 1 94 ? 6.775 5.766 3.176 1.00 86.62 94 THR A C 1
ATOM 742 O O . THR A 1 94 ? 6.043 6.741 3.013 1.00 86.62 94 THR A O 1
ATOM 745 N N . LYS A 1 95 ? 7.768 5.479 2.330 1.00 85.00 95 LYS A N 1
ATOM 746 C CA . LYS A 1 95 ? 8.106 6.307 1.173 1.00 85.00 95 LYS A CA 1
ATOM 747 C C . LYS A 1 95 ? 8.770 5.496 0.078 1.00 85.00 95 LYS A C 1
ATOM 749 O O . LYS A 1 95 ? 9.622 4.659 0.356 1.00 85.00 95 LYS A O 1
ATOM 754 N N . VAL A 1 96 ? 8.421 5.793 -1.165 1.00 83.81 96 VAL A N 1
ATOM 755 C CA . VAL A 1 96 ? 8.955 5.153 -2.367 1.00 83.81 96 VAL A CA 1
ATOM 756 C C . VAL A 1 96 ? 9.563 6.236 -3.249 1.00 83.81 96 VAL A C 1
ATOM 758 O O . VAL A 1 96 ? 8.903 7.203 -3.630 1.00 83.81 96 VAL A O 1
ATOM 761 N N . GLY A 1 97 ? 10.852 6.088 -3.543 1.00 75.44 97 GLY A N 1
ATOM 762 C CA . GLY A 1 97 ? 11.601 6.977 -4.422 1.00 75.44 97 GLY A CA 1
ATOM 763 C C . GLY A 1 97 ? 11.212 6.847 -5.896 1.00 75.44 97 GLY A C 1
ATOM 764 O O . GLY A 1 97 ? 10.411 6.005 -6.294 1.00 75.44 97 GLY A O 1
ATOM 765 N N . TYR A 1 98 ? 11.825 7.684 -6.734 1.00 70.19 98 TYR A N 1
ATOM 766 C CA . TYR A 1 98 ? 11.688 7.558 -8.181 1.00 70.19 98 TYR A CA 1
ATOM 767 C C . TYR A 1 98 ? 12.467 6.349 -8.706 1.00 70.19 98 TYR A C 1
ATOM 769 O O . TYR A 1 98 ? 13.672 6.223 -8.469 1.00 70.19 98 TYR A O 1
ATOM 777 N N . PHE A 1 99 ? 11.805 5.518 -9.510 1.00 66.88 99 PHE A N 1
ATOM 778 C CA . PHE A 1 99 ? 12.417 4.340 -10.108 1.00 66.88 99 PHE A CA 1
ATOM 779 C C . PHE A 1 99 ? 11.993 4.153 -11.566 1.00 66.88 99 PHE A C 1
ATOM 781 O O . PHE A 1 99 ? 10.843 4.366 -11.947 1.00 66.88 99 PHE A O 1
ATOM 788 N N . ASN A 1 100 ? 12.945 3.727 -12.397 1.00 67.69 100 ASN A N 1
ATOM 789 C CA . ASN A 1 100 ? 12.708 3.481 -13.812 1.00 67.69 100 ASN A CA 1
ATOM 790 C C . ASN A 1 100 ? 12.469 1.986 -14.069 1.00 67.69 100 ASN A C 1
ATOM 792 O O . ASN A 1 100 ? 13.409 1.192 -14.062 1.00 67.69 100 ASN A O 1
ATOM 796 N N . TYR A 1 101 ? 11.215 1.628 -14.351 1.00 69.12 101 TYR A N 1
ATOM 797 C CA . TYR A 1 101 ? 10.796 0.246 -14.618 1.00 69.12 101 TYR A CA 1
ATOM 798 C C . TYR A 1 101 ? 10.664 -0.108 -16.100 1.00 69.12 101 TYR A C 1
ATOM 800 O O . TYR A 1 101 ? 10.278 -1.227 -16.438 1.00 69.12 101 TYR A O 1
ATOM 808 N N . THR A 1 102 ? 10.980 0.830 -16.998 1.00 65.56 102 THR A N 1
ATOM 809 C CA . THR A 1 102 ? 10.711 0.691 -18.441 1.00 65.56 102 THR A CA 1
ATOM 810 C C . THR A 1 102 ? 11.372 -0.537 -19.076 1.00 65.56 102 THR A C 1
ATOM 812 O O . THR A 1 102 ? 10.857 -1.065 -20.058 1.00 65.56 102 THR A O 1
ATOM 815 N N . GLY A 1 103 ? 12.480 -1.023 -18.506 1.00 69.19 103 GLY A N 1
ATOM 816 C CA . GLY A 1 103 ? 13.234 -2.169 -19.021 1.00 69.19 103 GLY A CA 1
ATOM 817 C C . GLY A 1 103 ? 12.712 -3.549 -18.611 1.00 69.19 103 GLY A C 1
ATOM 818 O O . GLY A 1 103 ? 13.103 -4.535 -19.229 1.00 69.19 103 GLY A O 1
ATOM 819 N N . TYR A 1 104 ? 11.831 -3.644 -17.609 1.00 75.81 104 TYR A N 1
ATOM 820 C CA . TYR A 1 104 ? 11.521 -4.930 -16.967 1.00 75.81 104 TYR A CA 1
ATOM 821 C C . TYR A 1 104 ? 10.210 -5.572 -17.426 1.00 75.81 104 TYR A C 1
ATOM 823 O O . TYR A 1 104 ? 9.946 -6.717 -17.082 1.00 75.81 104 TYR A O 1
ATOM 831 N N . GLY A 1 105 ? 9.390 -4.879 -18.221 1.00 78.88 105 GLY A N 1
ATOM 832 C CA . GLY A 1 105 ? 8.088 -5.407 -18.654 1.00 78.88 105 GLY A CA 1
ATOM 833 C C . GLY A 1 105 ? 7.039 -5.481 -17.537 1.00 78.88 105 GLY A C 1
ATOM 834 O O . GLY A 1 105 ? 6.076 -6.235 -17.670 1.00 78.88 105 GLY A O 1
ATOM 835 N N . LEU A 1 106 ? 7.236 -4.685 -16.482 1.00 84.81 106 LEU A N 1
ATOM 836 C CA . LEU A 1 106 ? 6.385 -4.600 -15.301 1.00 84.81 106 LEU A CA 1
ATOM 837 C C . LEU A 1 106 ? 4.937 -4.261 -15.670 1.00 84.81 106 LEU A C 1
ATOM 839 O O . LEU A 1 106 ? 4.689 -3.317 -16.425 1.00 84.81 106 LEU A O 1
ATOM 843 N N . LYS A 1 107 ? 3.983 -5.011 -15.112 1.00 89.88 107 LYS A N 1
ATOM 844 C CA . LYS A 1 107 ? 2.545 -4.836 -15.370 1.00 89.88 107 LYS A CA 1
ATOM 845 C C . LYS A 1 107 ? 1.756 -4.404 -14.142 1.00 89.88 107 LYS A C 1
ATOM 847 O O . LYS A 1 107 ? 0.685 -3.826 -14.305 1.00 89.88 107 LYS A O 1
ATOM 852 N N . LYS A 1 108 ? 2.260 -4.689 -12.943 1.00 91.00 108 LYS A N 1
ATOM 853 C CA . LYS A 1 108 ? 1.554 -4.442 -11.688 1.00 91.00 108 LYS A CA 1
ATOM 854 C C . LYS A 1 108 ? 2.477 -3.819 -10.651 1.00 91.00 108 LYS A C 1
ATOM 856 O O . LYS A 1 108 ? 3.606 -4.269 -10.485 1.00 91.00 108 LYS A O 1
ATOM 861 N N . ILE A 1 109 ? 1.996 -2.783 -9.974 1.00 91.06 109 ILE A N 1
ATOM 862 C CA . ILE A 1 109 ? 2.642 -2.216 -8.788 1.00 91.06 109 ILE A CA 1
ATOM 863 C C . ILE A 1 109 ? 1.597 -2.194 -7.686 1.00 91.06 109 ILE A C 1
ATOM 865 O O . ILE A 1 109 ? 0.566 -1.560 -7.856 1.00 91.06 109 ILE A O 1
ATOM 869 N N . THR A 1 110 ? 1.868 -2.861 -6.575 1.00 92.50 110 THR A N 1
ATOM 870 C CA . THR A 1 110 ? 0.975 -2.965 -5.423 1.00 92.50 110 THR A CA 1
ATOM 871 C C . THR A 1 110 ? 1.589 -2.208 -4.251 1.00 92.50 110 THR A C 1
ATOM 873 O O . THR A 1 110 ? 2.699 -2.534 -3.840 1.00 92.50 110 THR A O 1
ATOM 876 N N . ILE A 1 111 ? 0.894 -1.199 -3.718 1.00 91.25 111 ILE A N 1
ATOM 877 C CA . ILE A 1 111 ? 1.329 -0.404 -2.559 1.00 91.25 111 ILE A CA 1
ATO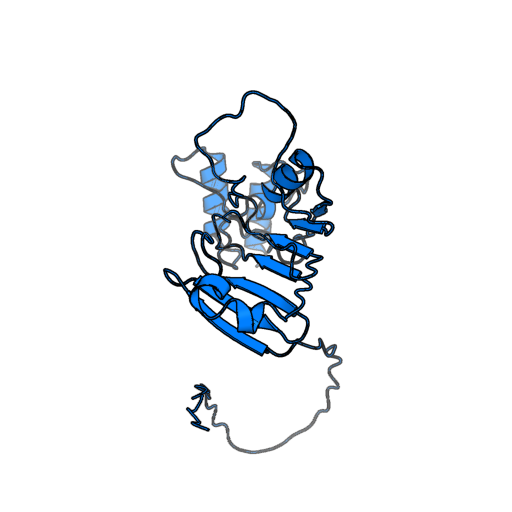M 878 C C . ILE A 1 111 ? 0.361 -0.660 -1.403 1.00 91.25 111 ILE A C 1
ATOM 880 O O . ILE A 1 111 ? -0.807 -0.279 -1.467 1.00 91.25 111 ILE A O 1
ATOM 884 N N . LEU A 1 112 ? 0.864 -1.306 -0.350 1.00 88.94 112 LEU A N 1
ATOM 885 C CA . LEU A 1 112 ? 0.079 -1.732 0.814 1.00 88.94 112 LEU A CA 1
ATOM 886 C C . LEU A 1 112 ? 0.126 -0.740 1.983 1.00 88.94 112 LEU A C 1
ATOM 888 O O . LEU A 1 112 ? -0.498 -0.975 3.010 1.00 88.94 112 LEU A O 1
ATOM 892 N N . ASN A 1 113 ? 0.854 0.368 1.849 1.00 85.31 113 ASN A N 1
ATOM 893 C CA . ASN A 1 113 ? 0.753 1.477 2.789 1.00 85.31 113 ASN A CA 1
ATOM 894 C C . ASN A 1 113 ? -0.169 2.557 2.191 1.00 85.31 113 ASN A C 1
ATOM 896 O O . ASN A 1 113 ? 0.219 3.171 1.190 1.00 85.31 113 ASN A O 1
ATOM 900 N N . PRO A 1 114 ? -1.368 2.800 2.758 1.00 87.12 114 PRO A N 1
ATOM 901 C CA . PRO A 1 114 ? -2.287 3.808 2.235 1.00 87.12 114 PRO A CA 1
ATOM 902 C C . PRO A 1 114 ? -1.700 5.224 2.283 1.00 87.12 114 PRO A C 1
ATOM 904 O O . PRO A 1 114 ? -2.007 6.023 1.404 1.00 87.12 114 PRO A O 1
ATOM 907 N N . ASP A 1 115 ? -0.794 5.501 3.222 1.00 84.88 115 ASP A N 1
ATOM 908 C CA . ASP A 1 115 ? -0.162 6.808 3.425 1.00 84.88 115 ASP A CA 1
ATOM 909 C C . ASP A 1 115 ? 1.253 6.892 2.825 1.00 84.88 115 ASP A C 1
ATOM 911 O O . ASP A 1 115 ? 2.021 7.809 3.126 1.00 84.88 115 ASP A O 1
ATOM 915 N N . CYS A 1 116 ? 1.632 5.939 1.965 1.00 85.25 116 CYS A N 1
ATOM 916 C CA . CYS A 1 116 ? 2.971 5.890 1.386 1.00 85.25 116 CYS A CA 1
ATOM 917 C C . CYS A 1 116 ? 3.293 7.168 0.600 1.00 85.25 116 CYS A C 1
ATOM 919 O O . CYS A 1 116 ? 2.578 7.540 -0.333 1.00 85.25 116 CYS A O 1
ATOM 921 N N . ILE A 1 117 ? 4.408 7.825 0.902 1.00 85.50 117 ILE A N 1
ATOM 922 C CA . ILE A 1 117 ? 4.854 8.987 0.132 1.00 85.50 117 ILE A CA 1
ATOM 923 C C . ILE A 1 117 ? 5.464 8.501 -1.186 1.00 85.50 117 ILE A C 1
ATOM 925 O O . ILE A 1 117 ? 6.521 7.873 -1.193 1.00 85.50 117 ILE A O 1
ATOM 929 N N . ILE A 1 118 ? 4.836 8.825 -2.315 1.00 84.94 118 ILE A N 1
ATOM 930 C CA . ILE A 1 118 ? 5.341 8.467 -3.648 1.00 84.94 118 ILE A CA 1
ATOM 931 C C . ILE A 1 118 ? 6.069 9.676 -4.237 1.00 84.94 118 ILE A C 1
ATOM 933 O O . ILE A 1 118 ? 5.455 10.700 -4.538 1.00 84.94 118 ILE A O 1
ATOM 937 N N . CYS A 1 119 ? 7.389 9.579 -4.391 1.00 76.12 119 CYS A N 1
ATOM 938 C CA . CYS A 1 119 ? 8.188 10.670 -4.937 1.00 76.12 119 CYS A CA 1
ATOM 939 C C . CYS A 1 119 ? 7.965 10.838 -6.450 1.00 76.12 119 CYS A C 1
ATOM 941 O O . CYS A 1 119 ? 8.205 9.930 -7.246 1.00 76.12 119 CYS A O 1
ATOM 943 N N . GLU A 1 120 ? 7.585 12.046 -6.855 1.00 66.62 120 GLU A N 1
ATOM 944 C CA . GLU A 1 120 ? 7.672 12.529 -8.236 1.00 66.62 120 GLU A CA 1
ATOM 945 C C . GLU A 1 120 ? 9.144 12.939 -8.491 1.00 66.62 120 GLU A C 1
ATOM 947 O O . GLU A 1 120 ? 9.827 13.338 -7.554 1.00 66.62 120 GLU A O 1
ATOM 952 N N . THR A 1 121 ? 9.692 12.730 -9.695 1.00 59.72 121 THR A N 1
ATOM 953 C CA . THR A 1 121 ? 11.139 12.849 -10.032 1.00 59.72 121 THR A CA 1
ATOM 954 C C . THR A 1 121 ? 11.905 14.026 -9.402 1.00 59.72 121 THR A C 1
ATOM 956 O O . THR A 1 121 ? 11.319 15.082 -9.172 1.00 59.72 121 THR A O 1
ATOM 959 N N . PRO A 1 122 ? 13.242 13.912 -9.240 1.00 51.50 122 PRO A N 1
ATOM 960 C CA . PRO A 1 122 ? 14.063 15.044 -8.840 1.00 51.50 122 PRO A CA 1
ATOM 961 C C . PRO A 1 122 ? 14.127 16.050 -9.994 1.00 51.50 122 PRO A C 1
ATOM 963 O O . PRO A 1 122 ? 14.468 15.687 -11.115 1.00 51.50 122 PRO A O 1
ATOM 966 N N . ASP A 1 123 ? 13.792 17.305 -9.726 1.00 41.41 123 ASP A N 1
ATOM 967 C CA . ASP A 1 123 ? 14.842 18.314 -9.624 1.00 41.41 123 ASP A CA 1
ATOM 968 C C . ASP A 1 123 ? 14.302 19.594 -8.980 1.00 41.41 123 ASP A C 1
ATOM 970 O O . ASP A 1 123 ? 13.214 20.074 -9.285 1.00 41.41 123 ASP A O 1
ATOM 974 N N . ASN A 1 124 ? 15.119 20.191 -8.113 1.00 43.97 124 ASN A N 1
ATOM 975 C CA . ASN A 1 124 ? 14.992 21.572 -7.647 1.00 43.97 124 ASN A CA 1
ATOM 976 C C . ASN A 1 124 ? 15.266 22.581 -8.788 1.00 43.97 124 ASN A C 1
ATOM 978 O O . ASN A 1 124 ? 16.010 23.545 -8.611 1.00 43.97 124 ASN A O 1
ATOM 982 N N . ALA A 1 125 ? 14.705 22.360 -9.968 1.00 34.12 125 ALA A N 1
ATOM 983 C CA . ALA A 1 125 ? 14.724 23.290 -11.077 1.00 34.12 125 ALA A CA 1
ATOM 984 C C . ALA A 1 125 ? 13.367 23.187 -11.766 1.00 34.12 125 ALA A C 1
ATOM 986 O O . ALA A 1 125 ? 13.156 22.317 -12.606 1.00 34.12 125 ALA A O 1
ATOM 987 N N . ASP A 1 126 ? 12.451 24.069 -11.368 1.00 38.12 126 ASP A N 1
ATOM 988 C CA . ASP A 1 126 ? 11.318 24.477 -12.196 1.00 38.12 126 ASP A CA 1
ATOM 989 C C . ASP A 1 126 ? 11.805 24.637 -13.649 1.00 38.12 126 ASP A C 1
ATOM 991 O O . ASP A 1 126 ? 12.664 25.494 -13.899 1.00 38.12 126 ASP A O 1
ATOM 995 N N . PRO A 1 127 ? 11.314 23.860 -14.630 1.00 35.81 127 PRO A N 1
ATOM 996 C CA . PRO A 1 127 ? 11.342 24.305 -16.000 1.00 35.81 127 PRO A CA 1
ATOM 997 C C . PRO A 1 127 ? 10.095 25.160 -16.208 1.00 35.81 127 PRO A C 1
ATOM 999 O O . PRO A 1 127 ? 8.965 24.714 -16.003 1.00 35.81 127 PRO A O 1
ATOM 1002 N N . GLU A 1 128 ? 10.313 26.398 -16.635 1.00 39.62 128 GLU A N 1
ATOM 1003 C CA . GLU A 1 128 ? 9.306 27.219 -17.296 1.00 39.62 128 GLU A CA 1
ATOM 1004 C C . GLU A 1 128 ? 8.774 26.464 -18.528 1.00 39.62 128 GLU A C 1
ATOM 1006 O O . GLU A 1 128 ? 9.288 26.651 -19.620 1.00 39.62 128 GLU A O 1
ATOM 1011 N N . GLU A 1 129 ? 7.829 25.539 -18.346 1.00 36.75 129 GLU A N 1
ATOM 1012 C CA . GLU A 1 129 ? 6.796 25.121 -19.302 1.00 36.75 129 GLU A CA 1
ATOM 1013 C C . GLU A 1 129 ? 6.022 23.906 -18.761 1.00 36.75 129 GLU A C 1
ATOM 1015 O O . GLU A 1 129 ? 6.558 22.831 -18.488 1.00 36.75 129 GLU A O 1
ATOM 1020 N N . SER A 1 130 ? 4.708 24.082 -18.621 1.00 34.31 130 SER A N 1
ATOM 1021 C CA . SER A 1 130 ? 3.772 23.036 -18.221 1.00 34.31 130 SER A CA 1
ATOM 1022 C C . SER A 1 130 ? 3.707 21.918 -19.267 1.00 34.31 130 SER A C 1
ATOM 1024 O O . SER A 1 130 ? 3.436 22.206 -20.434 1.00 34.31 130 SER A O 1
ATOM 1026 N N . GLY A 1 131 ? 3.819 20.650 -18.853 1.00 34.09 131 GLY A N 1
ATOM 1027 C CA . GLY A 1 131 ? 3.292 19.543 -19.665 1.00 34.09 131 GLY A CA 1
ATOM 1028 C C . GLY A 1 131 ? 4.067 18.228 -19.713 1.00 34.09 131 GLY A C 1
ATOM 1029 O O . GLY A 1 131 ? 3.660 17.355 -20.474 1.00 34.09 131 GLY A O 1
ATOM 1030 N N . VAL A 1 132 ? 5.137 18.032 -18.934 1.00 34.44 132 VAL A N 1
ATOM 1031 C CA . VAL A 1 132 ? 5.821 16.727 -18.869 1.00 34.44 132 VAL A CA 1
ATOM 1032 C C . VAL A 1 132 ? 6.042 16.322 -17.420 1.00 34.44 132 VAL A C 1
ATOM 1034 O O . VAL A 1 132 ? 6.916 16.856 -16.744 1.00 34.44 132 VAL A O 1
ATOM 1037 N N . ILE A 1 133 ? 5.265 15.346 -16.955 1.00 37.69 133 ILE A N 1
ATOM 1038 C CA . ILE A 1 133 ? 5.566 14.615 -15.726 1.00 37.69 133 ILE A CA 1
ATOM 1039 C C . ILE A 1 133 ? 6.245 13.305 -16.137 1.00 37.69 133 ILE A C 1
ATOM 1041 O O . ILE A 1 133 ? 5.705 12.566 -16.955 1.00 37.69 133 ILE A O 1
ATOM 1045 N N . SER A 1 134 ? 7.465 13.109 -15.620 1.00 39.44 134 SER A N 1
ATOM 1046 C CA . SER A 1 134 ? 8.251 11.864 -15.568 1.00 39.44 134 SER A CA 1
ATOM 1047 C C . SER A 1 134 ? 8.310 11.007 -16.851 1.00 39.44 134 SER A C 1
ATOM 1049 O O . SER A 1 134 ? 7.402 10.262 -17.195 1.00 39.44 134 SER A O 1
ATOM 1051 N N . ASN A 1 135 ? 9.477 10.988 -17.509 1.00 44.88 135 ASN A N 1
ATOM 1052 C CA . ASN A 1 135 ? 9.836 10.138 -18.665 1.00 44.88 135 ASN A CA 1
ATOM 1053 C C . ASN A 1 135 ? 9.823 8.601 -18.402 1.00 44.88 135 ASN A C 1
ATOM 1055 O O . ASN A 1 135 ? 10.577 7.851 -19.027 1.00 44.88 135 ASN A O 1
ATOM 1059 N N . VAL A 1 136 ? 8.981 8.097 -17.495 1.00 53.09 136 VAL A N 1
ATOM 1060 C CA . VAL A 1 136 ? 8.776 6.671 -17.222 1.00 53.09 136 VAL A CA 1
ATOM 1061 C C . VAL A 1 136 ? 7.478 6.228 -17.874 1.00 53.09 136 VAL A C 1
ATOM 1063 O O . VAL A 1 136 ? 6.380 6.558 -17.441 1.00 53.09 136 VAL A O 1
ATOM 1066 N N . LYS A 1 137 ? 7.611 5.425 -18.926 1.00 63.94 137 LYS A N 1
ATOM 1067 C CA . LYS A 1 137 ? 6.478 4.745 -19.549 1.00 63.94 137 LYS A CA 1
ATOM 1068 C C . LYS A 1 137 ? 6.105 3.524 -18.714 1.00 63.94 137 LYS A C 1
ATOM 1070 O O . LYS A 1 137 ? 6.714 2.467 -18.869 1.00 63.94 137 LYS A O 1
ATOM 1075 N N . PHE A 1 138 ? 5.118 3.672 -17.841 1.00 76.00 138 PHE A N 1
ATOM 1076 C CA . PHE A 1 138 ? 4.446 2.550 -17.197 1.00 76.00 138 PHE A CA 1
ATOM 1077 C C . PHE A 1 138 ? 3.056 2.385 -17.814 1.00 76.00 138 PHE A C 1
ATOM 1079 O O . PHE A 1 138 ? 2.248 3.305 -17.792 1.00 76.00 138 PHE A O 1
ATOM 1086 N N . TYR A 1 139 ? 2.805 1.215 -18.402 1.00 80.56 139 TYR A N 1
ATOM 1087 C CA . TYR A 1 139 ? 1.521 0.863 -19.028 1.00 80.56 139 TYR A CA 1
ATOM 1088 C C . TYR A 1 139 ? 0.742 -0.174 -18.212 1.00 80.56 139 TYR A C 1
ATOM 1090 O O . TYR A 1 139 ? -0.213 -0.766 -18.709 1.00 80.56 139 TYR A O 1
ATOM 1098 N N . GLY A 1 140 ? 1.215 -0.460 -17.001 1.00 84.81 140 GLY A N 1
ATOM 1099 C CA . GLY A 1 140 ? 0.572 -1.385 -16.089 1.00 84.81 140 GLY A CA 1
ATOM 1100 C C . GLY A 1 140 ? -0.486 -0.707 -15.226 1.00 84.81 140 GLY A C 1
ATOM 1101 O O . GLY A 1 140 ? -0.878 0.434 -15.466 1.00 84.81 140 GLY A O 1
ATOM 1102 N N . THR A 1 141 ? -0.928 -1.434 -14.206 1.00 90.94 141 THR A N 1
ATOM 1103 C CA . THR A 1 141 ? -1.928 -0.973 -13.240 1.00 90.94 141 THR A CA 1
ATOM 1104 C C . THR A 1 141 ? -1.289 -0.822 -11.864 1.00 90.94 141 THR A C 1
ATOM 1106 O O . THR A 1 141 ? -0.500 -1.671 -11.436 1.00 90.94 141 THR A O 1
ATOM 1109 N N . ILE A 1 142 ? -1.606 0.284 -11.195 1.00 91.12 142 ILE A N 1
ATOM 1110 C CA . ILE A 1 142 ? -1.264 0.532 -9.796 1.00 91.12 142 ILE A CA 1
ATOM 1111 C C . ILE A 1 142 ? -2.401 -0.014 -8.931 1.00 91.12 142 ILE A C 1
ATOM 1113 O O . ILE A 1 142 ? -3.570 0.263 -9.181 1.00 91.12 142 ILE A O 1
ATOM 1117 N N . TYR A 1 143 ? -2.046 -0.774 -7.908 1.00 93.00 143 TYR A N 1
ATOM 1118 C CA . TYR A 1 143 ? -2.947 -1.331 -6.919 1.00 93.00 143 TYR A CA 1
ATOM 1119 C C . TYR A 1 143 ? -2.653 -0.696 -5.570 1.00 93.00 143 TYR A C 1
ATOM 1121 O O . TYR A 1 143 ? -1.495 -0.543 -5.176 1.00 93.00 143 TYR A O 1
ATOM 1129 N N . GLY A 1 144 ? -3.709 -0.344 -4.857 1.00 89.19 144 GLY A N 1
ATOM 1130 C CA . GLY A 1 144 ? -3.628 0.187 -3.505 1.00 89.19 144 GLY A CA 1
ATOM 1131 C C . GLY A 1 144 ? -5.014 0.354 -2.908 1.00 89.19 144 GLY A C 1
ATOM 1132 O O . GLY A 1 144 ? -6.025 0.035 -3.537 1.00 89.19 144 GLY A O 1
ATOM 1133 N N . TYR A 1 145 ? -5.072 0.886 -1.697 1.00 87.75 145 TYR A N 1
ATOM 1134 C CA . TYR A 1 145 ? -6.339 1.181 -1.037 1.00 87.75 145 TYR A CA 1
ATOM 1135 C C . TYR A 1 145 ? -7.115 2.281 -1.749 1.00 87.75 145 TYR A C 1
ATOM 1137 O O . TYR A 1 145 ? -6.542 3.173 -2.380 1.00 87.75 145 TYR A O 1
ATOM 1145 N N . SER A 1 146 ? -8.437 2.246 -1.620 1.00 87.31 146 SER A N 1
ATOM 1146 C CA . SER A 1 146 ? -9.304 3.244 -2.237 1.00 87.31 146 SER A CA 1
ATOM 1147 C C . SER A 1 146 ? -9.026 4.673 -1.762 1.00 87.31 146 SER A C 1
ATOM 1149 O O . SER A 1 146 ? -9.174 5.634 -2.501 1.00 87.31 146 SER A O 1
ATOM 1151 N N . ASP A 1 147 ? -8.608 4.827 -0.525 1.00 83.81 147 ASP A N 1
ATOM 1152 C CA . ASP A 1 147 ? -8.297 6.091 0.131 1.00 83.81 147 ASP A CA 1
ATOM 1153 C C . ASP A 1 147 ? -6.785 6.322 0.243 1.00 83.81 147 ASP A C 1
ATOM 1155 O O . ASP A 1 147 ? -6.339 7.101 1.073 1.00 83.81 147 ASP A O 1
ATOM 1159 N N . SER A 1 148 ? -5.986 5.663 -0.603 1.00 89.25 148 SER A N 1
ATOM 1160 C CA . SER A 1 148 ? -4.528 5.781 -0.556 1.00 89.25 148 SER A CA 1
ATOM 1161 C C . SER A 1 148 ? -3.958 6.961 -1.343 1.00 89.25 148 SER A C 1
ATOM 1163 O O . SER A 1 148 ? -4.505 7.432 -2.352 1.00 89.25 148 SER A O 1
ATOM 1165 N N . THR A 1 149 ? -2.740 7.339 -0.965 1.00 89.00 149 THR A N 1
ATOM 1166 C CA . THR A 1 149 ? -1.831 8.155 -1.773 1.00 89.00 149 THR A CA 1
ATOM 1167 C C . THR A 1 149 ? -1.560 7.526 -3.142 1.00 89.00 149 THR A C 1
ATOM 1169 O O . THR A 1 149 ? -1.405 8.258 -4.118 1.00 89.00 149 THR A O 1
ATOM 1172 N N . ALA A 1 150 ? -1.570 6.192 -3.258 1.00 88.62 150 ALA A N 1
ATOM 1173 C CA . ALA A 1 150 ? -1.392 5.477 -4.522 1.00 88.62 150 ALA A CA 1
ATOM 1174 C C . ALA A 1 150 ? -2.536 5.737 -5.512 1.00 88.62 150 ALA A C 1
ATOM 1176 O O . ALA A 1 150 ? -2.263 5.960 -6.694 1.00 88.62 150 ALA A O 1
ATOM 1177 N N . ARG A 1 151 ? -3.795 5.790 -5.044 1.00 92.00 151 ARG A N 1
ATOM 1178 C CA . ARG A 1 151 ? -4.933 6.215 -5.880 1.00 92.00 151 ARG A CA 1
ATOM 1179 C C . ARG A 1 151 ? -4.733 7.643 -6.367 1.00 92.00 151 ARG A C 1
ATOM 1181 O O . ARG A 1 151 ? -4.771 7.890 -7.568 1.00 92.00 151 ARG A O 1
ATOM 1188 N N . THR A 1 152 ? -4.470 8.557 -5.434 1.00 88.94 152 THR A N 1
ATOM 1189 C CA . THR A 1 152 ? -4.280 9.981 -5.745 1.00 88.94 152 THR A CA 1
ATOM 1190 C C . THR A 1 152 ? -3.155 10.181 -6.766 1.00 88.94 152 THR A C 1
ATOM 1192 O O . THR A 1 152 ? -3.301 10.943 -7.720 1.00 88.94 152 THR A O 1
ATOM 1195 N N . TYR A 1 153 ? -2.041 9.464 -6.604 1.00 86.50 153 TYR A N 1
ATOM 1196 C CA . TYR A 1 153 ? -0.918 9.482 -7.537 1.00 86.50 153 TYR A CA 1
ATOM 1197 C C . TYR A 1 15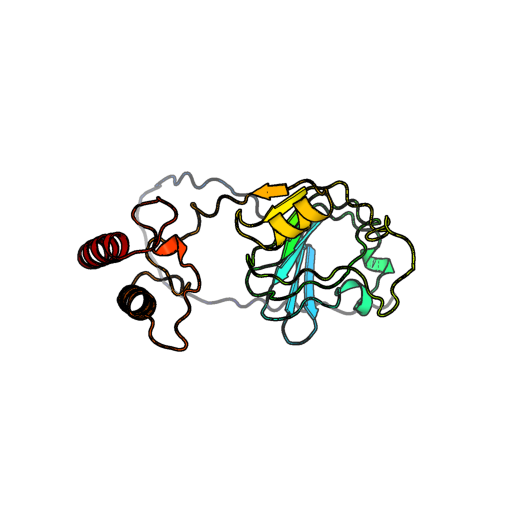3 ? -1.314 8.944 -8.916 1.00 86.50 153 TYR A C 1
ATOM 1199 O O . TYR A 1 153 ? -1.027 9.578 -9.932 1.00 86.50 153 TYR A O 1
ATOM 1207 N N . ALA A 1 154 ? -1.993 7.795 -8.969 1.00 86.69 154 ALA A N 1
ATOM 1208 C CA . ALA A 1 154 ? -2.422 7.195 -10.224 1.00 86.69 154 ALA A CA 1
ATOM 1209 C C . ALA A 1 154 ? -3.368 8.119 -11.005 1.00 86.69 154 ALA A C 1
ATOM 1211 O O . ALA A 1 154 ? -3.145 8.360 -12.189 1.00 86.69 154 ALA A O 1
ATOM 1212 N N . GLU A 1 155 ? -4.359 8.707 -10.335 1.00 87.38 155 GLU A N 1
ATOM 1213 C CA . GLU A 1 155 ? -5.308 9.649 -10.934 1.00 87.38 155 GLU A CA 1
ATOM 1214 C C . GLU A 1 155 ? -4.621 10.924 -11.427 1.00 87.38 155 GLU A C 1
ATOM 1216 O O . GLU A 1 155 ? -4.844 11.347 -12.563 1.00 87.38 155 GLU A O 1
ATOM 1221 N N . LYS A 1 156 ? -3.741 11.507 -10.603 1.00 84.44 156 LYS A N 1
ATOM 1222 C CA . LYS A 1 156 ? -2.994 12.727 -10.940 1.00 84.44 156 LYS A CA 1
ATOM 1223 C C . LYS A 1 156 ? -2.170 12.566 -12.219 1.00 84.44 156 LYS A C 1
ATOM 1225 O O . LYS A 1 156 ? -2.092 13.504 -13.010 1.00 84.44 156 LYS A O 1
ATOM 1230 N N . HIS A 1 157 ? -1.564 11.397 -12.419 1.00 80.00 157 HIS A N 1
ATOM 1231 C CA . HIS A 1 157 ? -0.655 11.125 -13.540 1.00 80.00 157 HIS A CA 1
ATOM 1232 C C . HIS A 1 157 ? -1.291 10.300 -14.668 1.00 80.00 157 HIS A C 1
ATOM 1234 O O . HIS A 1 157 ? -0.626 9.994 -15.656 1.00 80.00 157 HIS A O 1
ATOM 1240 N N . GLY A 1 158 ? -2.577 9.954 -14.555 1.00 82.19 158 GLY A N 1
ATOM 1241 C CA . GLY A 1 158 ? -3.312 9.199 -15.574 1.00 82.19 158 GLY A CA 1
ATOM 1242 C C . GLY A 1 158 ? -2.910 7.723 -15.694 1.00 82.19 158 GLY A C 1
ATOM 1243 O O . GLY A 1 158 ? -3.064 7.136 -16.767 1.00 82.19 158 GLY A O 1
ATOM 1244 N N . PHE A 1 159 ? -2.389 7.115 -14.626 1.00 84.31 159 PHE A N 1
ATOM 1245 C CA . PHE A 1 159 ? -2.137 5.675 -14.568 1.00 84.31 159 PHE A CA 1
ATOM 1246 C C . PHE A 1 159 ? -3.435 4.897 -14.315 1.00 84.31 159 PHE A C 1
ATOM 1248 O O . PHE A 1 159 ? -4.349 5.381 -13.647 1.00 84.31 159 PHE A O 1
ATOM 1255 N N . ALA A 1 160 ? -3.508 3.659 -14.815 1.00 89.88 160 ALA A N 1
ATOM 1256 C CA . ALA A 1 160 ? -4.587 2.752 -14.439 1.00 89.88 160 ALA A CA 1
ATOM 1257 C C . ALA A 1 160 ? -4.482 2.420 -12.943 1.00 89.88 160 ALA A C 1
ATOM 1259 O O . ALA A 1 160 ? -3.391 2.113 -12.455 1.00 89.88 160 ALA A O 1
ATOM 1260 N N . PHE A 1 161 ? -5.612 2.461 -12.239 1.00 92.00 161 PHE A N 1
ATOM 1261 C CA . PHE A 1 161 ? -5.696 2.145 -10.818 1.00 92.00 161 PHE A CA 1
ATOM 1262 C C . PHE A 1 161 ? -6.780 1.103 -10.558 1.00 92.00 161 PHE A C 1
ATOM 1264 O O . PHE A 1 161 ? -7.894 1.230 -11.067 1.00 92.00 161 PHE A O 1
ATOM 1271 N N . GLU A 1 162 ? -6.470 0.115 -9.726 1.00 94.62 162 GLU A N 1
ATOM 1272 C CA . GLU A 1 162 ? -7.433 -0.867 -9.239 1.00 94.62 162 GLU A CA 1
ATOM 1273 C C . GLU A 1 162 ? -7.350 -0.943 -7.711 1.00 94.62 162 GLU A C 1
ATOM 1275 O O . GLU A 1 162 ? -6.274 -1.067 -7.126 1.00 94.62 162 GLU A O 1
ATOM 1280 N N . ALA A 1 163 ? -8.499 -0.797 -7.049 1.00 90.75 163 ALA A N 1
ATOM 1281 C CA . ALA A 1 163 ? -8.545 -0.822 -5.595 1.00 90.75 163 ALA A CA 1
ATOM 1282 C C . ALA A 1 163 ? -8.317 -2.248 -5.087 1.00 90.75 163 ALA A C 1
ATOM 1284 O O . ALA A 1 163 ? -8.907 -3.196 -5.604 1.00 90.75 163 ALA A O 1
ATOM 1285 N N . ILE A 1 164 ? -7.493 -2.384 -4.054 1.00 87.31 164 ILE A N 1
ATOM 1286 C CA . ILE A 1 164 ? -7.373 -3.631 -3.306 1.00 87.31 164 ILE A CA 1
ATOM 1287 C C . ILE A 1 164 ? -8.549 -3.688 -2.339 1.00 87.31 164 ILE A C 1
ATOM 1289 O O . ILE A 1 164 ? -8.760 -2.763 -1.552 1.00 87.31 164 ILE A O 1
ATOM 1293 N N . ASP A 1 165 ? -9.325 -4.763 -2.430 1.00 69.12 165 ASP A N 1
ATOM 1294 C CA . ASP A 1 165 ? -10.382 -5.052 -1.472 1.00 69.12 165 ASP A CA 1
ATOM 1295 C C . ASP A 1 165 ? -9.762 -5.686 -0.223 1.00 69.12 165 ASP A C 1
ATOM 1297 O O . ASP A 1 165 ? -9.518 -6.887 -0.156 1.00 69.12 165 ASP A O 1
ATOM 1301 N N . ASP A 1 166 ? -9.453 -4.840 0.753 1.00 62.38 166 ASP A N 1
ATOM 1302 C CA . ASP A 1 166 ? -8.881 -5.247 2.038 1.00 62.38 166 ASP A CA 1
ATOM 1303 C C . ASP A 1 166 ? -9.949 -5.618 3.073 1.00 62.38 166 ASP A C 1
ATOM 1305 O O . ASP A 1 166 ? -9.650 -5.825 4.246 1.00 62.38 166 ASP A O 1
ATOM 1309 N N . THR A 1 167 ? -11.223 -5.714 2.683 1.00 55.25 167 THR A N 1
ATOM 1310 C CA . THR A 1 167 ? -12.244 -6.228 3.609 1.00 55.25 167 THR A CA 1
ATOM 1311 C C . THR A 1 167 ? -12.001 -7.694 3.987 1.00 55.25 167 THR A C 1
ATOM 1313 O O . THR A 1 167 ? -12.531 -8.153 4.995 1.00 55.25 167 THR A O 1
ATOM 1316 N N . ALA A 1 168 ? -11.176 -8.420 3.220 1.00 51.81 168 ALA A N 1
ATOM 1317 C CA . ALA A 1 168 ? -10.831 -9.815 3.482 1.00 51.81 168 ALA A CA 1
ATOM 1318 C C . ALA A 1 168 ? -9.747 -10.011 4.563 1.00 51.81 168 ALA A C 1
ATOM 1320 O O . ALA A 1 168 ? -9.825 -10.994 5.300 1.00 51.81 168 ALA A O 1
ATOM 1321 N N . ASP A 1 169 ? -8.777 -9.094 4.677 1.00 56.47 169 ASP A N 1
ATOM 1322 C CA . ASP A 1 169 ? -7.663 -9.186 5.639 1.00 56.47 169 ASP A CA 1
ATOM 1323 C C . ASP A 1 169 ? -7.839 -8.253 6.854 1.00 56.47 169 ASP A C 1
ATOM 1325 O O . ASP A 1 169 ? -7.245 -8.489 7.912 1.00 56.47 169 ASP A O 1
ATOM 1329 N N . ARG A 1 170 ? -8.700 -7.228 6.752 1.00 71.00 170 ARG A N 1
ATOM 1330 C CA . ARG A 1 170 ? -9.051 -6.336 7.865 1.00 71.00 170 ARG A CA 1
ATOM 1331 C C . ARG A 1 170 ? -9.782 -7.103 8.963 1.00 71.00 170 ARG A C 1
ATOM 1333 O O . ARG A 1 170 ? -10.941 -7.502 8.824 1.00 71.00 170 ARG A O 1
ATOM 1340 N N . LYS A 1 171 ? -9.121 -7.260 10.107 1.00 82.94 171 LYS A N 1
ATOM 1341 C CA . LYS A 1 171 ? -9.739 -7.824 11.305 1.00 82.94 171 LYS A CA 1
ATOM 1342 C C . LYS A 1 171 ? -10.657 -6.779 11.934 1.00 82.94 171 LYS A C 1
ATOM 1344 O O . LYS A 1 171 ? -10.197 -5.789 12.489 1.00 82.94 171 LYS A O 1
ATOM 1349 N N . ALA A 1 172 ? -11.966 -7.000 11.837 1.00 87.50 172 ALA A N 1
ATOM 1350 C CA . ALA A 1 172 ? -12.954 -6.094 12.416 1.00 87.50 172 ALA A CA 1
ATOM 1351 C C . ALA A 1 172 ? -12.660 -5.837 13.906 1.00 87.50 172 ALA A C 1
ATOM 1353 O O . ALA A 1 172 ? -12.512 -6.775 14.693 1.00 87.50 172 ALA A O 1
ATOM 1354 N N . GLY A 1 173 ? -12.586 -4.560 14.273 1.00 90.19 173 GLY A N 1
ATOM 1355 C CA . GLY A 1 173 ? -12.262 -4.079 15.609 1.00 90.19 173 GLY A CA 1
ATOM 1356 C C . GLY A 1 173 ? -10.778 -3.809 15.884 1.00 90.19 173 GLY A C 1
ATOM 1357 O O . GLY A 1 173 ? -10.507 -3.178 16.896 1.00 90.19 173 GLY A O 1
ATOM 1358 N N . ASP A 1 174 ? -9.838 -4.217 15.030 1.00 92.81 174 ASP A N 1
ATOM 1359 C CA . ASP A 1 174 ? -8.389 -3.998 15.213 1.00 92.81 174 ASP A CA 1
ATOM 1360 C C . ASP A 1 174 ? -7.962 -2.597 14.722 1.00 92.81 174 ASP A C 1
ATOM 1362 O O . ASP A 1 174 ? -7.405 -2.423 13.636 1.00 92.81 174 ASP A O 1
ATOM 1366 N N . VAL A 1 175 ? -8.292 -1.557 15.497 1.00 91.81 175 VAL A N 1
ATOM 1367 C CA . VAL A 1 175 ? -8.041 -0.155 15.103 1.00 91.81 175 VAL A CA 1
ATOM 1368 C C . VAL A 1 175 ? -6.589 0.278 15.304 1.00 91.81 175 VAL A C 1
ATOM 1370 O O . VAL A 1 175 ? -6.168 1.310 14.766 1.00 91.81 175 VAL A O 1
ATOM 1373 N N . ASN A 1 176 ? -5.824 -0.468 16.103 1.00 90.25 176 ASN A N 1
ATOM 1374 C CA . ASN A 1 176 ? -4.399 -0.227 16.316 1.00 90.25 176 ASN A CA 1
ATOM 1375 C C . ASN A 1 176 ? -3.500 -1.043 15.358 1.00 90.25 176 ASN A C 1
ATOM 1377 O O . ASN A 1 176 ? -2.292 -0.800 15.330 1.00 90.25 176 ASN A O 1
ATOM 1381 N N . SER A 1 177 ? -4.088 -1.935 14.550 1.00 84.69 177 SER A N 1
ATOM 1382 C CA . SER A 1 177 ? -3.422 -2.818 13.587 1.00 84.69 177 SER A CA 1
ATOM 1383 C C . SER A 1 177 ? -2.370 -3.742 14.211 1.00 84.69 177 SER A C 1
ATOM 1385 O O . SER A 1 177 ? -1.361 -4.061 13.566 1.00 84.69 177 SER A O 1
ATOM 1387 N N . ASP A 1 178 ? -2.583 -4.171 15.458 1.00 84.62 178 ASP A N 1
ATOM 1388 C CA . ASP A 1 178 ? -1.702 -5.100 16.175 1.00 84.62 178 ASP A CA 1
ATOM 1389 C C . ASP A 1 178 ? -1.969 -6.580 15.836 1.00 84.62 178 ASP A C 1
ATOM 1391 O O . ASP A 1 178 ? -1.176 -7.457 16.194 1.00 84.62 178 ASP A O 1
ATOM 1395 N N . GLY A 1 179 ? -3.021 -6.857 15.059 1.00 84.81 179 GLY A N 1
ATOM 1396 C CA . GLY A 1 179 ? -3.439 -8.189 14.627 1.00 84.81 179 GLY A CA 1
ATOM 1397 C C . GLY A 1 179 ? -4.451 -8.848 15.568 1.00 84.81 179 GLY A C 1
ATOM 1398 O O . GLY A 1 179 ? -4.958 -9.945 15.280 1.00 84.81 179 GLY A O 1
ATOM 1399 N N . GLU A 1 180 ? -4.783 -8.220 16.692 1.00 90.06 180 GLU A N 1
ATOM 1400 C CA . GLU A 1 180 ? -5.753 -8.678 17.674 1.00 90.06 180 GLU A CA 1
ATOM 1401 C C . GLU A 1 180 ? -6.903 -7.678 17.835 1.00 90.06 180 GLU A C 1
ATOM 1403 O O . GLU A 1 180 ? -6.771 -6.495 17.593 1.00 90.06 180 GLU A O 1
ATOM 1408 N N . PHE A 1 181 ? -8.082 -8.180 18.216 1.00 93.69 181 PHE A N 1
ATOM 1409 C CA . PHE A 1 181 ? -9.185 -7.315 18.627 1.00 93.69 181 PHE A CA 1
ATOM 1410 C C . PHE A 1 181 ? -9.347 -7.464 20.134 1.00 93.69 181 PHE A C 1
ATOM 1412 O O . PHE A 1 181 ? -9.761 -8.519 20.624 1.00 93.69 181 PHE A O 1
ATOM 1419 N N . ASN A 1 182 ? -8.980 -6.435 20.890 1.00 95.56 182 ASN A N 1
ATOM 1420 C CA . ASN A 1 182 ? -8.983 -6.479 22.345 1.00 95.56 182 ASN A CA 1
ATOM 1421 C C . ASN A 1 182 ? -9.412 -5.133 22.970 1.00 95.56 182 ASN A C 1
ATOM 1423 O O . ASN A 1 182 ? -9.989 -4.252 22.333 1.00 95.56 182 ASN A O 1
ATOM 1427 N N . ILE A 1 183 ? -9.226 -4.988 24.286 1.00 96.19 183 ILE A N 1
ATOM 1428 C CA . ILE A 1 183 ? -9.660 -3.783 25.008 1.00 96.19 183 ILE A CA 1
ATOM 1429 C C . ILE A 1 183 ? -8.844 -2.539 24.628 1.00 96.19 183 ILE A C 1
ATOM 1431 O O . ILE A 1 183 ? -9.343 -1.421 24.774 1.00 96.19 183 ILE A O 1
ATOM 1435 N N . ALA A 1 184 ? -7.604 -2.712 24.162 1.00 96.12 184 ALA A N 1
ATOM 1436 C CA . ALA A 1 184 ? -6.752 -1.620 23.714 1.00 96.12 184 ALA A CA 1
ATOM 1437 C C . ALA A 1 184 ? -7.391 -0.893 22.530 1.00 96.12 184 ALA A C 1
ATOM 1439 O O . ALA A 1 184 ? -7.443 0.334 22.562 1.00 96.12 184 ALA A O 1
ATOM 1440 N N . ASP A 1 185 ? -7.976 -1.626 21.582 1.00 97.06 185 ASP A N 1
ATOM 1441 C CA . ASP A 1 185 ? -8.699 -1.080 20.432 1.00 97.06 185 ASP A CA 1
ATOM 1442 C C . ASP A 1 185 ? -9.904 -0.241 20.844 1.00 97.06 185 ASP A C 1
ATOM 1444 O O . ASP A 1 185 ? -10.065 0.909 20.435 1.00 97.06 185 ASP A O 1
ATOM 1448 N N . VAL A 1 186 ? -10.730 -0.787 21.740 1.00 96.81 186 VAL A N 1
ATOM 1449 C CA . VAL A 1 186 ? -11.923 -0.102 22.257 1.00 96.81 186 VAL A CA 1
ATOM 1450 C C . VAL A 1 186 ? -11.539 1.194 22.973 1.00 96.81 186 VAL A C 1
ATOM 1452 O O . VAL A 1 186 ? -12.196 2.228 22.823 1.00 96.81 186 VAL A O 1
ATOM 1455 N N . VAL A 1 187 ? -10.476 1.151 23.781 1.00 96.81 187 VAL A N 1
ATOM 1456 C CA . VAL A 1 187 ? -9.962 2.327 24.490 1.00 96.81 187 VAL A CA 1
ATOM 1457 C C . VAL A 1 187 ? -9.337 3.320 23.513 1.00 96.81 187 VAL A C 1
ATOM 1459 O O . VAL A 1 187 ? -9.493 4.524 23.717 1.00 96.81 187 VAL A O 1
ATOM 1462 N N . LEU A 1 188 ? -8.653 2.850 22.469 1.00 97.19 188 LEU A N 1
ATOM 1463 C CA . LEU A 1 188 ? -8.031 3.695 21.457 1.00 97.19 188 LEU A CA 1
ATOM 1464 C C . LEU A 1 188 ? -9.090 4.462 20.659 1.00 97.19 188 LEU A C 1
ATOM 1466 O O . LEU A 1 188 ? -9.017 5.691 20.600 1.00 97.19 188 LEU A O 1
ATOM 1470 N N . LEU A 1 189 ? -10.132 3.779 20.174 1.00 96.69 189 LEU A N 1
ATOM 1471 C CA . LEU A 1 189 ? -11.268 4.421 19.511 1.00 96.69 189 LEU A CA 1
ATOM 1472 C C . LEU A 1 189 ? -11.956 5.436 20.434 1.00 96.69 189 LEU A C 1
ATOM 1474 O O . LEU A 1 189 ? -12.225 6.569 20.040 1.00 96.69 189 LEU A O 1
ATOM 1478 N N . GLN A 1 190 ? -12.187 5.076 21.701 1.00 97.56 190 GLN A N 1
ATOM 1479 C CA . GLN A 1 190 ? -12.789 5.995 22.668 1.00 97.56 190 GLN A CA 1
ATOM 1480 C C . GLN A 1 190 ? -11.924 7.245 22.910 1.00 97.56 190 GLN A C 1
ATOM 1482 O O . GLN A 1 190 ? -12.464 8.343 23.033 1.00 97.56 190 GLN A O 1
ATOM 1487 N N . LYS A 1 191 ? -10.597 7.103 23.001 1.00 96.38 191 LYS A N 1
ATOM 1488 C CA . LYS A 1 191 ? -9.676 8.243 23.145 1.00 96.38 191 LYS A CA 1
ATOM 1489 C C . LYS A 1 191 ? -9.704 9.143 21.915 1.00 96.38 191 LYS A C 1
ATOM 1491 O O . LYS A 1 191 ? -9.729 10.363 22.073 1.00 96.38 191 LYS A O 1
ATOM 1496 N N . TRP A 1 192 ? -9.741 8.543 20.727 1.00 96.81 192 TRP A N 1
ATOM 1497 C CA . TRP A 1 192 ? -9.812 9.267 19.464 1.00 96.81 192 TRP A CA 1
ATOM 1498 C C . TRP A 1 192 ? -11.105 10.089 19.367 1.00 96.81 192 TRP A C 1
ATOM 1500 O O . TRP A 1 192 ? -11.042 11.296 19.144 1.00 96.81 192 TRP A O 1
ATOM 1510 N N . LEU A 1 193 ? -12.260 9.492 19.693 1.00 95.69 193 LEU A N 1
ATOM 1511 C CA . LEU A 1 193 ? -13.558 10.188 19.732 1.00 95.69 193 LEU A CA 1
ATOM 1512 C C . LEU A 1 193 ? -13.611 11.332 20.758 1.00 95.69 193 LEU A C 1
ATOM 1514 O O . LEU A 1 193 ? -14.345 12.301 20.576 1.00 95.69 193 LEU A O 1
ATOM 1518 N N . LEU A 1 194 ? -12.842 11.234 21.845 1.00 95.94 194 LEU A N 1
ATOM 1519 C CA . LEU A 1 194 ? -12.723 12.288 22.859 1.00 95.94 194 LEU A CA 1
ATOM 1520 C C . LEU A 1 194 ? -11.716 13.387 22.481 1.00 95.94 194 LEU A C 1
ATOM 1522 O O . LEU A 1 194 ? -11.546 14.332 23.253 1.00 95.94 194 LEU A O 1
ATOM 1526 N N . GLY A 1 195 ? -11.038 13.271 21.335 1.00 94.31 195 GLY A N 1
ATOM 1527 C CA . GLY A 1 195 ? -10.022 14.225 20.899 1.00 94.31 195 GLY A CA 1
ATOM 1528 C C . GLY A 1 195 ? -8.815 14.284 21.837 1.00 94.31 195 GLY A C 1
ATOM 1529 O O . GLY A 1 195 ? -8.242 15.356 22.035 1.00 94.31 195 GLY A O 1
ATOM 1530 N N . VAL A 1 196 ? -8.450 13.160 22.467 1.00 95.75 196 VAL A N 1
ATOM 1531 C CA . VAL A 1 196 ? -7.247 13.091 23.308 1.00 95.75 196 VAL A CA 1
ATOM 1532 C C . VAL A 1 196 ? -6.017 13.399 22.434 1.00 95.75 196 VAL A C 1
ATOM 1534 O O . VAL A 1 196 ? -5.857 12.754 21.395 1.00 95.75 196 VAL A O 1
ATOM 1537 N N . PRO A 1 197 ? -5.142 14.350 22.822 1.00 93.00 197 PRO A N 1
ATOM 1538 C CA . PRO A 1 197 ? -3.951 14.694 22.042 1.00 93.00 197 PRO A CA 1
ATOM 1539 C C . PRO A 1 197 ? -3.070 13.478 21.728 1.00 93.00 197 PRO A C 1
ATOM 1541 O O . PRO A 1 197 ? -3.042 12.523 22.505 1.00 93.00 197 PRO A O 1
ATOM 1544 N N . ASP A 1 198 ? -2.361 13.529 20.597 1.00 88.44 198 ASP A N 1
ATOM 1545 C CA . ASP A 1 198 ? -1.433 12.487 20.121 1.00 88.44 198 ASP A CA 1
ATOM 1546 C C . ASP A 1 198 ? -2.064 11.092 19.925 1.00 88.44 198 ASP A C 1
ATOM 1548 O O . ASP A 1 198 ? -1.365 10.080 19.898 1.00 88.44 198 ASP A O 1
ATOM 1552 N N . THR A 1 199 ? -3.392 11.017 19.782 1.00 89.69 199 THR A N 1
ATOM 1553 C CA . THR A 1 199 ? -4.099 9.764 19.486 1.00 89.69 199 THR A CA 1
ATOM 1554 C C . THR A 1 199 ? -4.268 9.590 17.980 1.00 89.69 199 THR A C 1
ATOM 1556 O O . THR A 1 199 ? -4.920 10.405 17.329 1.00 89.69 199 THR A O 1
ATOM 1559 N N . THR A 1 200 ? -3.738 8.497 17.434 1.00 87.69 200 THR A N 1
ATOM 1560 C CA . THR A 1 200 ? -3.900 8.099 16.030 1.00 87.69 200 THR A CA 1
ATOM 1561 C C . THR A 1 200 ? -4.507 6.701 15.946 1.00 87.69 200 THR A C 1
ATOM 1563 O O . THR A 1 200 ? -4.257 5.858 16.806 1.00 87.69 200 THR A O 1
ATOM 1566 N N . LEU A 1 201 ? -5.320 6.464 14.919 1.00 87.69 201 LEU A N 1
ATOM 1567 C CA . LEU A 1 201 ? -5.829 5.138 14.571 1.00 87.69 201 LEU A CA 1
ATOM 1568 C C . LEU A 1 201 ? -4.989 4.620 13.407 1.00 87.69 201 LEU A C 1
ATOM 1570 O O . LEU A 1 201 ? -4.802 5.356 12.440 1.00 87.69 201 LEU A O 1
ATOM 1574 N N . ALA A 1 202 ? -4.461 3.403 13.521 1.00 83.56 202 ALA A N 1
ATOM 1575 C CA . ALA A 1 202 ? -3.674 2.792 12.452 1.00 83.56 202 ALA A CA 1
ATOM 1576 C C . ALA A 1 202 ? -4.590 2.295 11.324 1.00 83.56 202 ALA A C 1
ATOM 1578 O O . ALA A 1 202 ? -4.301 2.520 10.154 1.00 83.56 202 ALA A O 1
ATOM 1579 N N . ASP A 1 203 ? -5.736 1.714 11.689 1.00 83.81 203 ASP A N 1
ATOM 1580 C CA . ASP A 1 203 ? -6.804 1.359 10.759 1.00 83.81 203 ASP A CA 1
ATOM 1581 C C . ASP A 1 203 ? -8.150 1.818 11.326 1.00 83.81 203 ASP A C 1
ATOM 1583 O O . ASP A 1 203 ? -8.860 1.093 12.020 1.00 83.81 203 ASP A O 1
ATOM 1587 N N . TRP A 1 204 ? -8.510 3.070 11.049 1.00 87.81 204 TRP A N 1
ATOM 1588 C CA . TRP A 1 204 ? -9.779 3.629 11.519 1.00 87.81 204 TRP A CA 1
ATOM 1589 C C . TRP A 1 204 ? -10.992 2.877 10.943 1.00 87.81 204 TRP A C 1
ATOM 1591 O O . TRP A 1 204 ? -12.017 2.778 11.616 1.00 87.81 204 TRP A O 1
ATOM 1601 N N . LYS A 1 205 ? -10.861 2.284 9.746 1.00 87.69 205 LYS A N 1
ATOM 1602 C CA . LYS A 1 205 ? -11.916 1.503 9.084 1.00 87.69 205 LYS A CA 1
ATOM 1603 C C . LYS A 1 205 ? -12.151 0.154 9.744 1.00 87.69 205 LYS A C 1
ATOM 1605 O O . LYS A 1 205 ? -13.257 -0.365 9.670 1.00 87.69 205 LYS A O 1
ATOM 1610 N N . ALA A 1 206 ? -11.161 -0.406 10.441 1.00 88.75 206 ALA A N 1
ATOM 1611 C CA . ALA A 1 206 ? -11.392 -1.569 11.299 1.00 88.75 206 ALA A CA 1
ATOM 1612 C C . ALA A 1 206 ? -12.401 -1.261 12.417 1.00 88.75 206 ALA A C 1
ATOM 1614 O O . ALA A 1 206 ? -13.060 -2.169 12.921 1.00 88.75 206 ALA A O 1
ATOM 1615 N N . GLY A 1 207 ? -12.535 0.016 12.785 1.00 90.12 207 GLY A N 1
ATOM 1616 C CA . GLY A 1 207 ? -13.506 0.504 13.750 1.00 90.12 207 GLY A CA 1
ATOM 1617 C C . GLY A 1 207 ? -14.866 0.863 13.157 1.00 90.12 207 GLY A C 1
ATOM 1618 O O . GLY A 1 207 ? -15.769 1.063 13.954 1.00 90.12 207 GLY A O 1
ATOM 1619 N N . ASP A 1 208 ? -15.038 0.936 11.833 1.00 91.88 208 ASP A N 1
ATOM 1620 C CA . ASP A 1 208 ? -16.316 1.271 11.181 1.00 91.88 208 ASP A CA 1
ATOM 1621 C C . ASP A 1 208 ? -17.227 0.031 11.133 1.00 91.88 208 ASP A C 1
ATOM 1623 O O . ASP A 1 208 ? -17.207 -0.777 10.202 1.00 91.88 208 ASP A O 1
ATOM 1627 N N . PHE A 1 209 ? -18.006 -0.158 12.197 1.00 88.88 209 PHE A N 1
ATOM 1628 C CA . PHE A 1 209 ? -18.945 -1.273 12.324 1.00 88.88 209 PHE A CA 1
ATOM 1629 C C . PHE A 1 209 ? -20.293 -0.980 11.659 1.00 88.88 209 PHE A C 1
ATOM 1631 O O . PHE A 1 209 ? -21.059 -1.916 11.403 1.00 88.88 209 PHE A O 1
ATOM 1638 N N . CYS A 1 210 ? -20.611 0.293 11.424 1.00 88.56 210 CYS A N 1
ATOM 1639 C CA . CYS A 1 210 ? -21.812 0.716 10.714 1.00 88.56 210 CYS A CA 1
ATOM 1640 C C . CYS A 1 210 ? -21.673 0.543 9.194 1.00 88.56 210 CYS A C 1
ATOM 1642 O O . CYS A 1 210 ? -22.693 0.372 8.519 1.00 88.56 210 CYS A O 1
ATOM 1644 N N . ALA A 1 211 ? -20.434 0.493 8.692 1.00 84.00 211 ALA A N 1
ATOM 1645 C CA . ALA A 1 211 ? -20.067 0.436 7.281 1.00 84.00 211 ALA A CA 1
ATOM 1646 C C . ALA A 1 211 ? -20.652 1.613 6.485 1.00 84.00 211 ALA A C 1
ATOM 1648 O O . ALA A 1 211 ? -21.166 1.435 5.375 1.00 84.00 211 ALA A O 1
ATOM 1649 N N . ASP A 1 212 ? -20.628 2.805 7.081 1.00 86.44 212 ASP A N 1
ATOM 1650 C CA . ASP A 1 212 ? -21.104 4.050 6.477 1.00 86.44 212 ASP A CA 1
ATOM 1651 C C . ASP A 1 212 ? -19.975 5.051 6.176 1.00 86.44 212 ASP A C 1
ATOM 1653 O O . ASP A 1 212 ? -20.258 6.193 5.806 1.00 86.44 212 ASP A O 1
ATOM 1657 N N . ASP A 1 213 ? -18.713 4.608 6.265 1.00 83.19 213 ASP A N 1
ATOM 1658 C CA . ASP A 1 213 ? -17.502 5.418 6.104 1.00 83.19 213 ASP A CA 1
ATOM 1659 C C . ASP A 1 213 ? -17.429 6.593 7.108 1.00 83.19 213 ASP A C 1
ATOM 1661 O O . ASP A 1 213 ? -16.703 7.572 6.888 1.00 83.19 213 ASP A O 1
ATOM 1665 N N . VAL A 1 214 ? -18.162 6.519 8.227 1.00 88.69 214 VAL A N 1
ATOM 1666 C CA . VAL A 1 214 ? -18.166 7.521 9.298 1.00 88.69 214 VAL A CA 1
ATOM 1667 C C . VAL A 1 214 ? -17.862 6.845 10.625 1.00 88.69 214 VAL A C 1
ATOM 1669 O O . VAL A 1 214 ? -18.673 6.114 11.161 1.00 88.69 214 VAL A O 1
ATOM 1672 N N . LEU A 1 215 ? -16.706 7.165 11.207 1.00 92.06 215 LEU A N 1
ATOM 1673 C CA . LEU A 1 215 ? -16.328 6.617 12.505 1.00 92.06 215 LEU A CA 1
ATOM 1674 C C . LEU A 1 215 ? -16.835 7.490 13.657 1.00 92.06 215 LEU A C 1
ATOM 1676 O O . LEU A 1 215 ? -16.289 8.571 13.914 1.00 92.06 215 LEU A O 1
ATOM 1680 N N . ASP A 1 216 ? -17.850 7.022 14.381 1.00 94.94 216 ASP A N 1
ATOM 1681 C CA . ASP A 1 216 ? -18.449 7.767 15.488 1.00 94.94 216 ASP A CA 1
ATOM 1682 C C . ASP A 1 216 ? -18.818 6.915 16.730 1.00 94.94 216 ASP A C 1
ATOM 1684 O O . ASP A 1 216 ? -18.265 5.847 17.013 1.00 94.94 216 ASP A O 1
ATOM 1688 N N . VAL A 1 217 ? -19.693 7.450 17.591 1.00 95.44 217 VAL A N 1
ATOM 1689 C CA . VAL A 1 217 ? -20.116 6.783 18.831 1.00 95.44 217 VAL A CA 1
ATOM 1690 C C . VAL A 1 217 ? -20.974 5.535 18.582 1.00 95.44 217 VAL A C 1
ATOM 1692 O O . VAL A 1 217 ? -21.015 4.650 19.443 1.00 95.44 217 VAL A O 1
ATOM 1695 N N . PHE A 1 218 ? -21.670 5.448 17.447 1.00 96.50 218 PHE A N 1
ATOM 1696 C CA . PHE A 1 218 ? -22.462 4.282 17.071 1.00 96.50 218 PHE A CA 1
ATOM 1697 C C . PHE A 1 218 ? -21.553 3.082 16.829 1.00 96.50 218 PHE A C 1
ATOM 1699 O O . PHE A 1 218 ? -21.814 2.011 17.390 1.00 96.50 218 PHE A O 1
ATOM 1706 N N . ASP A 1 219 ? -20.430 3.288 16.144 1.00 97.06 219 ASP A N 1
ATOM 1707 C CA . ASP A 1 219 ? -19.399 2.270 15.975 1.00 97.06 219 ASP A CA 1
ATOM 1708 C C . ASP A 1 219 ? -18.813 1.823 17.302 1.00 97.06 219 ASP A C 1
ATOM 1710 O O . ASP A 1 219 ? -18.772 0.628 17.588 1.00 97.06 219 ASP A O 1
ATOM 1714 N N . LEU A 1 220 ? -18.451 2.769 18.177 1.00 96.19 220 LEU A N 1
ATOM 1715 C CA . LEU A 1 220 ? -17.923 2.442 19.503 1.00 96.19 220 LEU A CA 1
ATOM 1716 C C . LEU A 1 220 ? -18.910 1.590 20.319 1.00 96.19 220 LEU A C 1
ATOM 1718 O O . LEU A 1 220 ? -18.500 0.690 21.059 1.00 96.19 220 LEU A O 1
ATOM 1722 N N . CYS A 1 221 ? -20.213 1.859 20.211 1.00 96.19 221 CYS A N 1
ATOM 1723 C CA . CYS A 1 221 ? -21.247 1.053 20.858 1.00 96.19 221 CYS A CA 1
ATOM 1724 C C . CYS A 1 221 ? -21.296 -0.376 20.300 1.00 96.19 221 CYS A C 1
ATOM 1726 O O . CYS A 1 221 ? -21.414 -1.325 21.084 1.00 96.19 221 CYS A O 1
ATOM 1728 N N . ILE A 1 222 ? -21.201 -0.545 18.977 1.00 96.00 222 ILE A N 1
ATOM 1729 C CA . ILE A 1 222 ? -21.176 -1.869 18.347 1.00 96.00 222 ILE A CA 1
ATOM 1730 C C . ILE A 1 222 ? -19.882 -2.597 18.714 1.00 96.00 222 ILE A C 1
ATOM 1732 O O . ILE A 1 222 ? -19.951 -3.713 19.221 1.00 96.00 222 ILE A O 1
ATOM 1736 N N . MET A 1 223 ? -18.731 -1.943 18.587 1.00 95.19 223 MET A N 1
ATOM 1737 C CA . MET A 1 223 ? -17.415 -2.468 18.945 1.00 95.19 223 MET A CA 1
ATOM 1738 C C . MET A 1 223 ? -17.377 -2.973 20.394 1.00 95.19 223 MET A C 1
ATOM 1740 O O . MET A 1 223 ? -16.970 -4.104 20.650 1.00 95.19 223 MET A O 1
ATOM 1744 N N . LYS A 1 224 ? -17.892 -2.197 21.362 1.00 96.12 224 LYS A N 1
ATOM 1745 C CA . LYS A 1 224 ? -18.015 -2.638 22.767 1.00 96.12 224 LYS A CA 1
ATOM 1746 C C . LYS A 1 224 ? -18.901 -3.868 22.918 1.00 96.12 224 LYS A C 1
ATOM 1748 O O . LYS A 1 224 ? -18.607 -4.738 23.734 1.00 96.12 224 LYS A O 1
ATOM 1753 N N . ARG A 1 225 ? -19.997 -3.943 22.162 1.00 95.56 225 ARG A N 1
ATOM 1754 C CA . ARG A 1 225 ? -20.895 -5.101 22.181 1.00 95.56 225 ARG A CA 1
ATOM 1755 C C . ARG A 1 225 ? -20.219 -6.339 21.598 1.00 95.56 225 ARG A C 1
ATOM 1757 O O . ARG A 1 225 ? -20.397 -7.410 22.165 1.00 95.56 225 ARG A O 1
ATOM 1764 N N . GLU A 1 226 ? -19.472 -6.208 20.506 1.00 93.50 226 GLU A N 1
ATOM 1765 C CA . GLU A 1 226 ? -18.727 -7.324 19.912 1.00 93.50 226 GLU A CA 1
ATOM 1766 C C . GLU A 1 226 ? -17.596 -7.789 20.837 1.00 93.50 226 GLU A C 1
ATOM 1768 O O . GLU A 1 226 ? -17.458 -8.990 21.049 1.00 93.50 226 GLU A O 1
ATOM 1773 N N . TYR A 1 227 ? -16.892 -6.866 21.505 1.00 93.50 227 TYR A N 1
ATOM 1774 C CA . TYR A 1 227 ? -15.862 -7.207 22.493 1.00 93.50 227 TYR A CA 1
ATOM 1775 C C . TYR A 1 227 ? -16.389 -8.112 23.621 1.00 93.50 227 TYR A C 1
ATOM 1777 O O . TYR A 1 227 ? -15.672 -8.987 24.099 1.00 93.50 227 TYR A O 1
ATOM 1785 N N . LEU A 1 228 ? -17.647 -7.925 24.038 1.00 93.06 228 LEU A N 1
ATOM 1786 C CA . LEU A 1 228 ? -18.288 -8.714 25.098 1.00 93.06 228 LEU A CA 1
ATOM 1787 C C . LEU A 1 228 ? -18.766 -10.106 24.655 1.00 93.06 228 LEU A C 1
ATOM 1789 O O . LEU A 1 228 ? -19.168 -10.893 25.511 1.00 93.06 228 LEU A O 1
ATOM 1793 N N . LYS A 1 229 ? -18.796 -10.401 23.350 1.00 91.12 229 LYS A N 1
ATOM 1794 C CA . LYS A 1 229 ? -19.227 -11.708 22.819 1.00 91.12 229 LYS A CA 1
ATOM 1795 C C . LYS A 1 229 ? -18.085 -12.716 22.672 1.00 91.12 229 LYS A C 1
ATOM 1797 O O . LYS A 1 229 ? -18.362 -13.863 22.329 1.00 91.12 229 LYS A O 1
ATOM 1802 N N . GLN A 1 230 ? -16.850 -12.261 22.856 1.00 80.19 230 GLN A N 1
ATOM 1803 C CA . GLN A 1 230 ? -15.631 -13.051 22.697 1.00 80.19 230 GLN A CA 1
ATOM 1804 C C . GLN A 1 230 ? -15.474 -14.101 23.799 1.00 80.19 230 GLN A C 1
ATOM 1806 O O . GLN A 1 230 ? -15.906 -13.831 24.945 1.00 80.19 230 GLN A O 1
#

pLDDT: mean 73.3, std 22.87, range [26.22, 97.56]

Secondary structure (DSSP, 8-state):
---------------------------------PPPPEEEEEEETTTEEEEEETT-EEEEESSEEE-S-HHHHH-HHHHTTPPP-EEEE-TTEEEE-----TTTT--EEEE--TT-EE-----S---SSS----S----SEEEE-TTSHHHHHHHHHT-EEEE--TTTT--TT-TT-SS--SHHHHHHHHHHHTT-TT---S-GGGG-SS-SS--SHHHHHHHHHHHTT-

Foldseek 3Di:
DDDDDDDDDDDDDDDDDDDDDDDDPPPDPDPPPDDFAFPDKDADDPGKIWTAGPQQEIEIDDAEEQADDVCVVPPVVVCLPEAHAEYEYAQRHQEHHDDAPQSRPYAEYEYEHQNRHYDFDDDPDDDPDDDDTDPHDHQHEYEYAPNGPSVVVCVVVVHHYDYDPCPPVLQQQQQQPPSDRAVVSLVLLVCVQVVPPPRDTSHQVSQPPVPPPDRHVVSSVVSVVVNVVD

Radius of gyration: 22.91 Å; chains: 1; bounding box: 59×73×45 Å

Sequence (230 aa):
MFIRKITAFLSAFCILGSGAALNSEVFSPYPVTARADIFDSGEFGDGLRWELDDEGVLKFSGEGELTVWPWREYDSFAYGKYKLSEVIIDKGITKVGYFNYTGYGLKKITILNPDCIICETPDNADPEESGVISNVKFYGTIYGYSDSTARTYAEKHGFAFEAIDDTADRKAGDVNSDGEFNIADVVLLQKWLLGVPDTTLADWKAGDFCADDVLDVFDLCIMKREYLKQ